Protein AF-X0WXD6-F1 (afdb_monomer)

Mean predicted aligned error: 5.63 Å

Secondary structure (DSSP, 8-state):
----HHHHHHHHHHHHHHHHHHHHHHHS----EEES-SSTTTTHHHHHHHHHTT--EEEEE-STT--EEEEE-SGGGGGS-TT---HHHHHHHHHHHHHHHHHHHHHHHHHHHHH--SSHHHHHHTT----S--HHHHHHHHT--SS-EEEEEPPPTTS-TTSS-S--SSSSHHHHHHHHHHHHHH-TTSEEEEE--GGGGGS--SS--HHHHTSS--TTEEEE-TTSS--HHHHHHH-SEEE-SS-THHHHHHHHH---

Solvent-accessible surface area (backbone atoms only — not comparable to full-atom values): 14963 Å² total; per-residue (Å²): 132,93,80,53,70,68,55,55,52,51,52,52,47,40,53,53,37,36,51,52,34,48,52,55,56,70,79,39,96,64,77,58,47,81,33,71,51,67,52,68,74,75,42,13,33,39,42,54,49,34,24,74,72,63,23,34,34,36,35,47,39,72,58,81,97,43,85,37,80,47,76,33,64,44,72,82,46,65,29,61,49,81,91,63,78,50,70,68,55,50,53,48,43,55,74,76,35,42,71,58,55,53,52,53,48,52,50,51,53,55,48,48,42,71,66,59,57,82,45,73,59,33,69,60,33,71,41,38,76,72,54,95,50,45,42,67,56,47,30,60,77,67,68,42,75,103,49,57,30,36,35,36,52,42,70,51,60,80,58,68,76,72,51,62,38,90,73,70,97,48,93,37,55,56,52,43,45,52,57,51,49,56,52,51,73,73,43,74,80,35,31,38,36,42,31,46,32,74,65,32,86,82,40,76,66,92,89,62,58,64,64,69,77,57,66,82,58,57,79,43,43,47,79,40,56,57,88,45,93,73,47,49,18,37,46,70,54,44,46,62,28,61,44,55,90,84,52,65,61,77,56,48,43,34,74,76,66,66,34,82

Radius of gyration: 21.52 Å; Cα contacts (8 Å, |Δi|>4): 331; chains: 1; bounding box: 50×40×58 Å

Structure (mmCIF, N/CA/C/O backbone):
data_AF-X0WXD6-F1
#
_entry.id   AF-X0WXD6-F1
#
loop_
_atom_site.group_PDB
_atom_site.id
_atom_site.type_symbol
_atom_site.label_atom_id
_atom_site.label_alt_id
_atom_site.label_comp_id
_atom_site.label_asym_id
_atom_site.label_entity_id
_atom_site.label_seq_id
_atom_site.pdbx_PDB_ins_code
_atom_site.Cartn_x
_atom_site.Cartn_y
_atom_site.Cartn_z
_atom_site.occupancy
_atom_site.B_iso_or_equiv
_atom_site.auth_seq_id
_atom_site.auth_comp_id
_atom_site.auth_asym_id
_atom_site.auth_atom_id
_atom_site.pdbx_PDB_model_num
ATOM 1 N N . HIS A 1 1 ? -18.284 7.836 -20.872 1.00 54.59 1 HIS A N 1
ATOM 2 C CA . HIS A 1 1 ? -16.820 7.884 -20.651 1.00 54.59 1 HIS A CA 1
ATOM 3 C C . HIS A 1 1 ? -15.981 7.344 -21.825 1.00 54.59 1 HIS A C 1
ATOM 5 O O . HIS A 1 1 ? -14.819 7.034 -21.616 1.00 54.59 1 HIS A O 1
ATOM 11 N N . TYR A 1 2 ? -16.493 7.250 -23.063 1.00 56.22 2 TYR A N 1
ATOM 12 C CA . TYR A 1 2 ? -15.764 6.545 -24.136 1.00 56.22 2 TYR A CA 1
ATOM 13 C C . TYR A 1 2 ? -14.679 7.364 -24.863 1.00 56.22 2 TYR A C 1
ATOM 15 O O . TYR A 1 2 ? -13.845 6.772 -25.536 1.00 56.22 2 TYR A O 1
ATOM 23 N N . PHE A 1 3 ? -14.621 8.688 -24.688 1.00 71.31 3 PHE A N 1
ATOM 24 C CA . PHE A 1 3 ? -13.569 9.536 -25.261 1.00 71.31 3 PHE A CA 1
ATOM 25 C C . PHE A 1 3 ? -13.106 10.575 -24.241 1.00 71.31 3 PHE A C 1
ATOM 27 O O . PHE A 1 3 ? -13.612 11.691 -24.185 1.00 71.31 3 PHE A O 1
ATOM 34 N N . ASP A 1 4 ? -12.151 10.190 -23.399 1.00 82.12 4 ASP A N 1
ATOM 35 C CA . ASP A 1 4 ? -11.403 11.144 -22.588 1.00 82.12 4 ASP A CA 1
ATOM 36 C C . ASP A 1 4 ? -10.083 11.469 -23.308 1.00 82.12 4 ASP A C 1
ATOM 38 O O . ASP A 1 4 ? -9.230 10.583 -23.432 1.00 82.12 4 ASP A O 1
ATOM 42 N N . PRO A 1 5 ? -9.866 12.708 -23.790 1.00 85.31 5 PRO A N 1
ATOM 43 C CA . PRO A 1 5 ? -8.640 13.069 -24.503 1.00 85.31 5 PRO A CA 1
ATOM 44 C C . PRO A 1 5 ? -7.376 12.886 -23.648 1.00 85.31 5 PRO A C 1
ATOM 46 O O . PRO A 1 5 ? -6.280 12.707 -24.184 1.00 85.31 5 PRO A O 1
ATOM 49 N N . ARG A 1 6 ? -7.503 12.850 -22.314 1.00 85.62 6 ARG A N 1
ATOM 50 C CA . ARG A 1 6 ? -6.390 12.534 -21.409 1.00 85.62 6 ARG A CA 1
ATOM 51 C C . ARG A 1 6 ? -5.884 11.107 -21.624 1.00 85.62 6 ARG A C 1
ATOM 53 O O . ARG A 1 6 ? -4.677 10.886 -21.547 1.00 85.62 6 ARG A O 1
ATOM 60 N N . LEU A 1 7 ? -6.765 10.158 -21.955 1.00 87.44 7 LEU A N 1
ATOM 61 C CA . LEU A 1 7 ? -6.370 8.784 -22.283 1.00 87.44 7 LEU A CA 1
ATOM 62 C C . LEU A 1 7 ? -5.558 8.737 -23.576 1.00 87.44 7 LEU A C 1
ATOM 64 O O . LEU A 1 7 ? -4.517 8.084 -23.607 1.00 87.44 7 LEU A O 1
ATOM 68 N N . LEU A 1 8 ? -5.966 9.484 -24.609 1.00 90.31 8 LEU A N 1
ATOM 69 C CA . LEU A 1 8 ? -5.205 9.588 -25.861 1.00 90.31 8 LEU A CA 1
ATOM 70 C C . LEU A 1 8 ? -3.784 10.098 -25.604 1.00 90.31 8 LEU A C 1
ATOM 72 O O . LEU A 1 8 ? -2.823 9.524 -26.111 1.00 90.31 8 LEU A O 1
ATOM 76 N N . MET A 1 9 ? -3.632 11.109 -24.744 1.00 90.38 9 MET A N 1
ATOM 77 C CA . MET A 1 9 ? -2.317 11.621 -24.348 1.00 90.38 9 MET A CA 1
ATOM 78 C C . MET A 1 9 ? -1.467 10.582 -23.609 1.00 90.38 9 MET A C 1
ATOM 80 O O . MET A 1 9 ? -0.254 10.525 -23.817 1.00 90.38 9 MET A O 1
ATOM 84 N N . VAL A 1 10 ? -2.075 9.758 -22.752 1.00 90.25 10 VAL A N 1
ATOM 85 C CA . VAL A 1 10 ? -1.373 8.659 -22.072 1.00 90.25 10 VAL A CA 1
ATOM 86 C C . VAL A 1 10 ? -0.904 7.616 -23.087 1.00 90.25 10 VAL A C 1
ATOM 88 O O . VAL A 1 10 ? 0.283 7.288 -23.095 1.00 90.25 10 VAL A O 1
ATOM 91 N N . PHE A 1 11 ? -1.782 7.147 -23.979 1.00 92.12 11 PHE A N 1
ATOM 92 C CA . PHE A 1 11 ? -1.422 6.178 -25.021 1.00 92.12 11 PHE A CA 1
ATOM 93 C C . PHE A 1 11 ? -0.337 6.714 -25.952 1.00 92.12 11 PHE A C 1
ATOM 95 O O . PHE A 1 11 ? 0.669 6.040 -26.166 1.00 92.12 11 PHE A O 1
ATOM 102 N N . TYR A 1 12 ? -0.490 7.946 -26.436 1.00 94.12 12 TYR A N 1
ATOM 103 C CA . TYR A 1 12 ? 0.496 8.598 -27.291 1.00 94.12 12 TYR A CA 1
ATOM 104 C C . TYR A 1 12 ? 1.877 8.658 -26.628 1.00 94.12 12 TYR A C 1
ATOM 106 O O . TYR A 1 12 ? 2.874 8.275 -27.237 1.00 94.12 12 TYR A O 1
ATOM 114 N N . ARG A 1 13 ? 1.953 9.054 -25.349 1.00 94.25 13 ARG A N 1
ATOM 115 C CA . ARG A 1 13 ? 3.220 9.077 -24.595 1.00 94.25 13 ARG A CA 1
ATOM 116 C C . ARG A 1 13 ? 3.851 7.692 -24.469 1.00 94.25 13 ARG A C 1
ATOM 118 O O . ARG A 1 13 ? 5.067 7.577 -24.596 1.00 94.25 13 ARG A O 1
ATOM 125 N N . VAL A 1 14 ? 3.049 6.655 -24.219 1.00 94.75 14 VAL A N 1
ATOM 126 C CA . VAL A 1 14 ? 3.547 5.272 -24.134 1.00 94.75 14 VAL A CA 1
ATOM 127 C C . VAL A 1 14 ? 4.112 4.817 -25.475 1.00 94.75 14 VAL A C 1
ATOM 129 O O . VAL A 1 14 ? 5.221 4.290 -25.497 1.00 94.75 14 VAL A O 1
ATOM 132 N N . LEU A 1 15 ? 3.387 5.044 -26.574 1.00 95.75 15 LEU A N 1
ATOM 133 C CA . LEU A 1 15 ? 3.822 4.666 -27.921 1.00 95.75 15 LEU A CA 1
ATOM 134 C C . LEU A 1 15 ? 5.108 5.394 -28.318 1.00 95.75 15 LEU A C 1
ATOM 136 O O . LEU A 1 15 ? 6.070 4.751 -28.729 1.00 95.75 15 LEU A O 1
ATOM 140 N N . LEU A 1 16 ? 5.167 6.707 -28.090 1.00 96.44 16 LEU A N 1
ATOM 141 C CA . LEU A 1 16 ? 6.358 7.510 -28.361 1.00 96.44 16 LEU A CA 1
ATOM 142 C C . LEU A 1 16 ? 7.573 7.024 -27.554 1.00 96.44 16 LEU A C 1
ATOM 144 O O . LEU A 1 16 ? 8.683 6.952 -28.077 1.00 96.44 16 LEU A O 1
ATOM 148 N N . ASN A 1 17 ? 7.388 6.684 -26.275 1.00 96.94 17 ASN A N 1
ATOM 149 C CA . ASN A 1 17 ? 8.476 6.182 -25.432 1.00 96.94 17 ASN A CA 1
ATOM 150 C C . ASN A 1 17 ? 8.895 4.747 -25.799 1.00 96.94 17 ASN A C 1
ATOM 152 O O . ASN A 1 17 ? 10.079 4.428 -25.698 1.00 96.94 17 ASN A O 1
ATOM 156 N N . ASP A 1 18 ? 7.967 3.891 -26.238 1.00 97.38 18 ASP A N 1
ATOM 157 C CA . ASP A 1 18 ? 8.277 2.560 -26.785 1.00 97.38 18 ASP A CA 1
ATOM 158 C C . ASP A 1 18 ? 9.118 2.685 -28.063 1.00 97.38 18 ASP A C 1
ATOM 160 O O . ASP A 1 18 ? 10.163 2.044 -28.179 1.00 97.38 18 ASP A O 1
ATOM 164 N N . GLU A 1 19 ? 8.728 3.572 -28.979 1.00 97.38 19 GLU A N 1
ATOM 165 C CA . GLU A 1 19 ? 9.441 3.812 -30.235 1.00 97.38 19 GLU A CA 1
ATOM 166 C C . GLU A 1 19 ? 10.851 4.368 -29.995 1.00 97.38 19 GLU A C 1
ATOM 168 O O . GLU A 1 19 ? 11.835 3.816 -30.496 1.00 97.38 19 GLU A O 1
ATOM 173 N N . LYS A 1 20 ? 10.982 5.381 -29.127 1.00 97.00 20 LYS A N 1
ATOM 174 C CA . LYS A 1 20 ? 12.287 5.907 -28.690 1.00 97.00 20 LYS A CA 1
ATOM 175 C C . LYS A 1 20 ? 13.164 4.821 -28.072 1.00 97.00 20 LYS A C 1
ATOM 177 O O . LYS A 1 20 ? 14.344 4.726 -28.407 1.00 97.00 20 LYS A O 1
ATOM 182 N N . ALA A 1 21 ? 12.603 3.981 -27.201 1.00 97.38 21 ALA A N 1
ATOM 183 C CA . ALA A 1 21 ? 13.342 2.876 -26.600 1.00 97.38 21 ALA A CA 1
ATOM 184 C C . ALA A 1 21 ? 13.838 1.881 -27.659 1.00 97.38 21 ALA A C 1
ATOM 186 O O . ALA A 1 21 ? 14.988 1.450 -27.594 1.00 97.38 21 ALA A O 1
ATOM 187 N N . ARG A 1 22 ? 13.019 1.547 -28.666 1.00 97.69 22 ARG A N 1
ATOM 188 C CA . ARG A 1 22 ? 13.436 0.675 -29.777 1.00 97.69 22 ARG A CA 1
ATOM 189 C C . ARG A 1 22 ? 14.569 1.282 -30.587 1.00 97.69 22 ARG A C 1
ATOM 191 O O . ARG A 1 22 ? 15.513 0.563 -30.892 1.00 97.69 22 ARG A O 1
ATOM 198 N N . LEU A 1 23 ? 14.483 2.566 -30.932 1.00 97.50 23 LEU A N 1
ATOM 199 C CA . LEU A 1 23 ? 15.522 3.259 -31.698 1.00 97.50 23 LEU A CA 1
ATOM 200 C C . LEU A 1 23 ? 16.860 3.233 -30.953 1.00 97.50 23 LEU A C 1
ATOM 202 O O . LEU A 1 23 ? 17.865 2.794 -31.506 1.00 97.50 23 LEU A O 1
ATOM 206 N N . VAL A 1 24 ? 16.860 3.614 -29.672 1.00 96.88 24 VAL A N 1
ATOM 207 C CA . VAL A 1 24 ? 18.073 3.611 -28.842 1.00 96.88 24 VAL A CA 1
ATOM 208 C C . VAL A 1 24 ? 18.654 2.202 -28.716 1.00 96.88 24 VAL A C 1
ATOM 210 O O . VAL A 1 24 ? 19.849 2.020 -28.930 1.00 96.88 24 VAL A O 1
ATOM 213 N N . LEU A 1 25 ? 17.832 1.195 -28.407 1.00 96.88 25 LEU A N 1
ATOM 214 C CA . LEU A 1 25 ? 18.312 -0.172 -28.178 1.00 96.88 25 LEU A CA 1
ATOM 215 C C . LEU A 1 25 ? 18.741 -0.899 -29.463 1.00 96.88 25 LEU A C 1
ATOM 217 O O . LEU A 1 25 ? 19.555 -1.811 -29.379 1.00 96.88 25 LEU A O 1
ATOM 221 N N . LYS A 1 26 ? 18.208 -0.534 -30.638 1.00 96.00 26 LYS A N 1
ATOM 222 C CA . LYS A 1 26 ? 18.626 -1.102 -31.935 1.00 96.00 26 LYS A CA 1
ATOM 223 C C . LYS A 1 26 ? 19.906 -0.470 -32.471 1.00 96.00 26 LYS A C 1
ATOM 225 O O . LYS A 1 26 ? 20.733 -1.177 -33.033 1.00 96.00 26 LYS A O 1
ATOM 230 N N . ASN A 1 27 ? 20.062 0.842 -32.299 1.00 97.00 27 ASN A N 1
ATOM 231 C CA . ASN A 1 27 ? 21.184 1.588 -32.872 1.00 97.00 27 ASN A CA 1
ATOM 232 C C . ASN A 1 27 ? 22.453 1.524 -32.011 1.00 97.00 27 ASN A C 1
ATOM 234 O O . ASN A 1 27 ? 23.497 2.016 -32.422 1.00 97.00 27 ASN A O 1
ATOM 238 N N . ASN A 1 28 ? 22.373 0.937 -30.815 1.00 95.75 28 ASN A N 1
ATOM 239 C CA . ASN A 1 28 ? 23.489 0.836 -29.884 1.00 95.75 28 ASN A CA 1
ATOM 240 C C . ASN A 1 28 ? 23.661 -0.615 -29.425 1.00 95.75 28 ASN A C 1
ATOM 242 O O . ASN A 1 28 ? 22.682 -1.327 -29.206 1.00 95.75 28 ASN A O 1
ATOM 246 N N . HIS A 1 29 ? 24.903 -1.048 -29.202 1.00 94.88 29 HIS A N 1
ATOM 247 C CA . HIS A 1 29 ? 25.196 -2.375 -28.653 1.00 94.88 29 HIS A CA 1
ATOM 248 C C . HIS A 1 29 ? 24.982 -2.408 -27.127 1.00 94.88 29 HIS A C 1
ATOM 250 O O . HIS A 1 29 ? 25.926 -2.460 -26.336 1.00 94.88 29 HIS A O 1
ATOM 256 N N . ILE A 1 30 ? 23.719 -2.335 -26.700 1.00 97.19 30 ILE A N 1
ATOM 257 C CA . ILE A 1 30 ? 23.335 -2.315 -25.283 1.00 97.19 30 ILE A CA 1
ATOM 258 C C . ILE A 1 30 ? 23.237 -3.742 -24.735 1.00 97.19 30 ILE A C 1
ATOM 260 O O . ILE A 1 30 ? 22.385 -4.522 -25.151 1.00 97.19 30 ILE A O 1
ATOM 264 N N . LYS A 1 31 ? 24.084 -4.071 -23.751 1.00 97.25 31 LYS A N 1
ATOM 265 C CA . LYS A 1 31 ? 24.100 -5.392 -23.091 1.00 97.25 31 LYS A CA 1
ATOM 266 C C . LYS A 1 31 ? 23.168 -5.497 -21.886 1.00 97.25 31 LYS A C 1
ATOM 268 O O . LYS A 1 31 ? 22.811 -6.602 -21.503 1.00 97.25 31 LYS A O 1
ATOM 273 N N . ALA A 1 32 ? 22.806 -4.370 -21.278 1.00 97.75 32 ALA A N 1
ATOM 274 C CA . ALA A 1 32 ? 21.895 -4.281 -20.142 1.00 97.75 32 ALA A CA 1
ATOM 275 C C . ALA A 1 32 ? 21.441 -2.830 -19.943 1.00 97.75 32 ALA A C 1
ATOM 277 O O . ALA A 1 32 ? 22.124 -1.903 -20.379 1.00 97.75 32 ALA A O 1
ATOM 278 N N . ILE A 1 33 ? 20.329 -2.628 -19.235 1.00 97.00 33 ILE A N 1
ATOM 279 C CA . ILE A 1 33 ? 19.911 -1.300 -18.762 1.00 97.00 33 ILE A CA 1
ATOM 280 C C . ILE A 1 33 ? 19.777 -1.278 -17.240 1.00 97.00 33 ILE A C 1
ATOM 282 O O . ILE A 1 33 ? 19.415 -2.286 -16.638 1.00 97.00 33 ILE A O 1
ATOM 286 N N . LEU A 1 34 ? 20.019 -0.119 -16.629 1.00 95.56 34 LEU A N 1
ATOM 287 C CA . LEU A 1 34 ? 19.804 0.133 -15.205 1.00 95.56 34 LEU A CA 1
ATOM 288 C C . LEU A 1 34 ? 18.690 1.167 -15.036 1.00 95.56 34 LEU A C 1
ATOM 290 O O . LEU A 1 34 ? 18.759 2.251 -15.609 1.00 95.56 34 LEU A O 1
ATOM 294 N N . VAL A 1 35 ? 17.676 0.845 -14.236 1.00 93.19 35 VAL A N 1
ATOM 295 C CA . VAL A 1 35 ? 16.540 1.733 -13.967 1.00 93.19 35 VAL A CA 1
ATOM 296 C C . VAL A 1 35 ? 16.240 1.810 -12.473 1.00 93.19 35 VAL A C 1
ATOM 298 O O . VAL A 1 35 ? 16.318 0.812 -11.755 1.00 93.19 35 VAL A O 1
ATOM 301 N N . SER A 1 36 ? 15.853 2.993 -11.995 1.00 88.94 36 SER A N 1
ATOM 302 C CA . SER A 1 36 ? 15.329 3.170 -10.633 1.00 88.94 36 SER A CA 1
ATOM 303 C C . SER A 1 36 ? 13.889 2.668 -10.512 1.00 88.94 36 SER A C 1
ATOM 305 O O . SER A 1 36 ? 13.501 2.105 -9.490 1.00 88.94 36 SER A O 1
ATOM 307 N N . HIS A 1 37 ? 13.088 2.822 -11.568 1.00 88.38 37 HIS A N 1
ATOM 308 C CA . HIS A 1 37 ? 11.731 2.287 -11.697 1.00 88.38 37 HIS A CA 1
ATOM 309 C C . HIS A 1 37 ? 11.623 1.562 -13.040 1.00 88.38 37 HIS A C 1
ATOM 311 O O . HIS A 1 37 ? 12.040 2.100 -14.058 1.00 88.38 37 HIS A O 1
ATOM 317 N N . TYR A 1 38 ? 11.074 0.350 -13.072 1.00 91.31 38 TYR A N 1
ATOM 318 C CA . TYR A 1 38 ? 10.871 -0.424 -14.313 1.00 91.31 38 TYR A CA 1
ATOM 319 C C . TYR A 1 38 ? 9.416 -0.361 -14.820 1.00 91.31 38 TYR A C 1
ATOM 321 O O . TYR A 1 38 ? 9.010 -1.121 -15.700 1.00 91.31 38 TYR A O 1
ATOM 329 N N . ILE A 1 39 ? 8.617 0.527 -14.226 1.00 90.25 39 ILE A N 1
ATOM 330 C CA . ILE A 1 39 ? 7.171 0.686 -14.409 1.00 90.25 39 ILE A CA 1
ATOM 331 C C . ILE A 1 39 ? 6.829 2.148 -14.720 1.00 90.25 39 ILE A C 1
ATOM 333 O O . ILE A 1 39 ? 7.704 3.013 -14.750 1.00 90.25 39 ILE A O 1
ATOM 337 N N . GLY A 1 40 ? 5.542 2.418 -14.943 1.00 89.44 40 GLY A N 1
ATOM 338 C CA . GLY A 1 40 ? 5.040 3.761 -15.213 1.00 89.44 40 GLY A CA 1
ATOM 339 C C . GLY A 1 40 ? 5.338 4.249 -16.630 1.00 89.44 40 GLY A C 1
ATOM 340 O O . GLY A 1 40 ? 5.862 3.519 -17.470 1.00 89.44 40 GLY A O 1
ATOM 341 N N . LEU A 1 41 ? 4.967 5.499 -16.907 1.00 88.81 41 LEU A N 1
ATOM 342 C CA . LEU A 1 41 ? 5.023 6.072 -18.258 1.00 88.81 41 LEU A CA 1
ATOM 343 C C . LEU A 1 41 ? 6.434 6.504 -18.685 1.00 88.81 41 LEU A C 1
ATOM 345 O O . LEU A 1 41 ? 6.688 6.626 -19.880 1.00 88.81 41 LEU A O 1
ATOM 349 N N . GLY A 1 42 ? 7.331 6.751 -17.725 1.00 87.19 42 GLY A N 1
ATOM 350 C CA . GLY A 1 42 ? 8.698 7.207 -17.983 1.00 87.19 42 GLY A CA 1
ATOM 351 C C . GLY A 1 42 ? 9.602 6.076 -18.471 1.00 87.19 42 GLY A C 1
ATOM 352 O O . GLY A 1 42 ? 9.853 5.935 -19.663 1.00 87.19 42 GLY A O 1
ATOM 353 N N . SER A 1 43 ? 10.086 5.254 -17.543 1.00 91.75 43 SER A N 1
ATOM 354 C CA . SER A 1 43 ? 11.038 4.167 -17.811 1.00 91.75 43 SER A CA 1
ATOM 355 C C . SER A 1 43 ? 10.384 2.811 -18.088 1.00 91.75 43 SER A C 1
ATOM 357 O O . SER A 1 43 ? 11.056 1.908 -18.589 1.00 91.75 43 SER A O 1
ATOM 359 N N . GLY A 1 44 ? 9.082 2.657 -17.822 1.00 94.19 44 GLY A N 1
ATOM 360 C CA . GLY A 1 44 ? 8.341 1.427 -18.108 1.00 94.19 44 GLY A CA 1
ATOM 361 C C . GLY A 1 44 ? 8.476 0.959 -19.562 1.00 94.19 44 GLY A C 1
ATOM 362 O O . GLY A 1 44 ? 8.890 -0.183 -19.767 1.00 94.19 44 GLY A O 1
ATOM 363 N N . PRO A 1 45 ? 8.212 1.803 -20.582 1.00 96.06 45 PRO A N 1
ATOM 364 C CA . PRO A 1 45 ? 8.390 1.423 -21.985 1.00 96.06 45 PRO A CA 1
ATOM 365 C C . PRO A 1 45 ? 9.807 0.924 -22.296 1.00 96.06 45 PRO A C 1
ATOM 367 O O . PRO A 1 45 ? 9.957 -0.149 -22.877 1.00 96.06 45 PRO A O 1
ATOM 370 N N . LEU A 1 46 ? 10.846 1.615 -21.809 1.00 96.88 46 LEU A N 1
ATOM 371 C CA . LEU A 1 46 ? 12.242 1.196 -21.981 1.00 96.88 46 LEU A CA 1
ATOM 372 C C . LEU A 1 46 ? 12.500 -0.200 -21.396 1.00 96.88 46 LEU A C 1
ATOM 374 O O . LEU A 1 46 ? 13.046 -1.063 -22.083 1.00 96.88 46 LEU A O 1
ATOM 378 N N . SER A 1 47 ? 12.060 -0.456 -20.161 1.00 96.25 47 SER A N 1
ATOM 379 C CA . SER A 1 47 ? 12.193 -1.777 -19.531 1.00 96.25 47 SER A CA 1
ATOM 380 C C . SER A 1 47 ? 11.426 -2.865 -20.285 1.00 96.25 47 SER A C 1
ATOM 382 O O . SER A 1 47 ? 11.929 -3.976 -20.451 1.00 96.25 47 SER A O 1
ATOM 384 N N . ARG A 1 48 ? 10.221 -2.566 -20.783 1.00 95.94 48 ARG A N 1
ATOM 385 C CA . ARG A 1 48 ? 9.407 -3.516 -21.559 1.00 95.94 48 ARG A CA 1
ATOM 386 C C . ARG A 1 48 ? 10.060 -3.859 -22.898 1.00 95.94 48 ARG A C 1
ATOM 388 O O . ARG A 1 48 ? 10.091 -5.036 -23.259 1.00 95.94 48 ARG A O 1
ATOM 395 N N . VAL A 1 49 ? 10.582 -2.868 -23.620 1.00 97.31 49 VAL A N 1
ATOM 396 C CA . VAL A 1 49 ? 11.271 -3.076 -24.904 1.00 97.31 49 VAL A CA 1
ATOM 397 C C . VAL A 1 49 ? 12.567 -3.855 -24.702 1.00 97.31 49 VAL A C 1
ATOM 399 O O . VAL A 1 49 ? 12.766 -4.850 -25.398 1.00 97.31 49 VAL A O 1
ATOM 402 N N . ALA A 1 50 ? 13.394 -3.478 -23.722 1.00 97.81 50 ALA A N 1
ATOM 403 C CA . ALA A 1 50 ? 14.636 -4.183 -23.406 1.00 97.81 50 ALA A CA 1
ATOM 404 C C . ALA A 1 50 ? 14.388 -5.678 -23.156 1.00 97.81 50 ALA A C 1
ATOM 406 O O . ALA A 1 50 ? 14.971 -6.524 -23.833 1.00 97.81 50 ALA A O 1
ATOM 407 N N . LEU A 1 51 ? 13.425 -6.016 -22.292 1.00 97.25 51 LEU A N 1
ATOM 408 C CA . LEU A 1 51 ? 13.082 -7.413 -21.999 1.00 97.25 51 LEU A CA 1
ATOM 409 C C . LEU A 1 51 ? 12.541 -8.168 -23.221 1.00 97.25 51 LEU A C 1
ATOM 411 O O . LEU A 1 51 ? 12.843 -9.349 -23.385 1.00 97.25 51 LEU A O 1
ATOM 415 N N . LYS A 1 52 ? 11.768 -7.512 -24.100 1.00 96.31 52 LYS A N 1
ATOM 416 C CA . LYS A 1 52 ? 11.319 -8.113 -25.373 1.00 96.31 52 LYS A CA 1
ATOM 417 C C . LYS A 1 52 ? 12.493 -8.408 -26.311 1.00 96.31 52 LYS A C 1
ATOM 419 O O . LYS A 1 52 ? 12.465 -9.414 -27.012 1.00 96.31 52 LYS A O 1
ATOM 424 N N . MET A 1 53 ? 13.524 -7.566 -26.297 1.00 96.31 53 MET A N 1
ATOM 425 C CA . MET A 1 53 ? 14.765 -7.743 -27.060 1.00 96.31 53 MET A CA 1
ATOM 426 C C . MET A 1 53 ? 15.781 -8.663 -26.362 1.00 96.31 53 MET A C 1
ATOM 428 O O . MET A 1 53 ? 16.901 -8.793 -26.841 1.00 96.31 53 MET A O 1
ATOM 432 N N . LYS A 1 54 ? 15.400 -9.318 -25.252 1.00 96.81 54 LYS A N 1
ATOM 433 C CA . LYS A 1 54 ? 16.281 -10.160 -24.421 1.00 96.81 54 LYS A CA 1
ATOM 434 C C . LYS A 1 54 ? 17.484 -9.399 -23.836 1.00 96.81 54 LYS A C 1
ATOM 436 O O . LYS A 1 54 ? 18.508 -10.006 -23.541 1.00 96.81 54 LYS A O 1
ATOM 441 N N . ILE A 1 55 ? 17.343 -8.089 -23.638 1.00 98.00 55 ILE A N 1
ATOM 442 C CA . ILE A 1 55 ? 18.310 -7.239 -22.937 1.00 98.00 55 ILE A CA 1
ATOM 443 C C . ILE A 1 55 ? 17.926 -7.216 -21.445 1.00 98.00 55 ILE A C 1
ATOM 445 O O . ILE A 1 55 ? 16.810 -6.794 -21.117 1.00 98.00 55 ILE A O 1
ATOM 449 N N . PRO A 1 56 ? 18.810 -7.660 -20.533 1.00 97.88 56 PRO A N 1
ATOM 450 C CA . PRO A 1 56 ? 18.567 -7.633 -19.095 1.00 97.88 56 PRO A CA 1
ATOM 451 C C . PRO A 1 56 ? 18.264 -6.232 -18.553 1.00 97.88 56 PRO A C 1
ATOM 453 O O . PRO A 1 56 ? 18.910 -5.243 -18.913 1.00 97.88 56 PRO A O 1
ATOM 456 N N . VAL A 1 57 ? 17.308 -6.164 -17.628 1.00 96.94 57 VAL A N 1
ATOM 457 C CA . VAL A 1 57 ? 16.939 -4.941 -16.907 1.00 96.94 57 VAL A CA 1
ATOM 458 C C . VAL A 1 57 ? 17.354 -5.079 -15.453 1.00 96.94 57 VAL A C 1
ATOM 460 O O . VAL A 1 57 ? 16.788 -5.875 -14.706 1.00 96.94 57 VAL A O 1
ATOM 463 N N . TYR A 1 58 ? 18.322 -4.270 -15.047 1.00 95.12 58 TYR A N 1
ATOM 464 C CA . TYR A 1 58 ? 18.719 -4.096 -13.663 1.00 95.12 58 TYR A CA 1
ATOM 465 C C . TYR A 1 58 ? 17.803 -3.055 -13.038 1.00 95.12 58 TYR A C 1
ATOM 467 O O . TYR A 1 58 ? 17.769 -1.895 -13.448 1.00 95.12 58 TYR A O 1
ATOM 475 N N . TRP A 1 59 ? 17.055 -3.470 -12.030 1.00 92.19 59 TRP A N 1
ATOM 476 C CA . TRP A 1 59 ? 16.302 -2.563 -11.191 1.00 92.19 59 TRP A CA 1
ATOM 477 C C . TRP A 1 59 ? 17.089 -2.261 -9.926 1.00 92.19 59 TRP A C 1
ATOM 479 O O . TRP A 1 59 ? 17.405 -3.166 -9.150 1.00 92.19 59 TRP A O 1
ATOM 489 N N . LYS A 1 60 ? 17.374 -0.975 -9.721 1.00 89.19 60 LYS A N 1
ATOM 490 C CA . LYS A 1 60 ? 17.866 -0.441 -8.454 1.00 89.19 60 LYS A CA 1
ATOM 491 C C . LYS A 1 60 ? 16.683 0.105 -7.665 1.00 89.19 60 LYS A C 1
ATOM 493 O O . LYS A 1 60 ? 16.246 1.231 -7.894 1.00 89.19 60 LYS A O 1
ATOM 498 N N . GLY A 1 61 ? 16.193 -0.700 -6.735 1.00 80.94 61 GLY A N 1
ATOM 499 C CA . GLY A 1 61 ? 15.156 -0.323 -5.785 1.00 80.94 61 GLY A CA 1
ATOM 500 C C . GLY A 1 61 ? 15.693 -0.011 -4.393 1.00 80.94 61 GLY A C 1
ATOM 501 O O . GLY A 1 61 ? 16.899 -0.011 -4.145 1.00 80.94 61 GLY A O 1
ATOM 502 N N . GLY A 1 62 ? 14.757 0.185 -3.468 1.00 71.31 62 GLY A N 1
ATOM 503 C CA . GLY A 1 62 ? 15.035 0.534 -2.077 1.00 71.31 62 GLY A CA 1
ATOM 504 C C . GLY A 1 62 ? 14.891 2.031 -1.793 1.00 71.31 62 GLY A C 1
ATOM 505 O O . GLY A 1 62 ? 14.845 2.854 -2.704 1.00 71.31 62 GLY A O 1
ATOM 506 N N . GLY A 1 63 ? 14.756 2.356 -0.509 1.00 64.38 63 GLY A N 1
ATOM 507 C CA . GLY A 1 63 ? 14.781 3.721 0.018 1.00 64.38 63 GLY A CA 1
ATOM 508 C C . GLY A 1 63 ? 16.008 3.922 0.908 1.00 64.38 63 GLY A C 1
ATOM 509 O O . GLY A 1 63 ? 16.769 2.977 1.092 1.00 64.38 63 GLY A O 1
ATOM 510 N N . HIS A 1 64 ? 16.175 5.142 1.427 1.00 59.53 64 HIS A N 1
ATOM 511 C CA . HIS A 1 64 ? 17.178 5.595 2.409 1.00 59.53 64 HIS A CA 1
ATOM 512 C C . HIS A 1 64 ? 18.120 4.503 2.942 1.00 59.53 64 HIS A C 1
ATOM 514 O O . HIS A 1 64 ? 17.693 3.622 3.681 1.00 59.53 64 HIS A O 1
ATOM 520 N N . GLU A 1 65 ? 19.395 4.578 2.545 1.00 64.19 65 GLU A N 1
ATOM 521 C CA . GLU A 1 65 ? 20.500 3.695 2.973 1.00 64.19 65 GLU A CA 1
ATOM 522 C C . GLU A 1 65 ? 20.426 2.231 2.510 1.00 64.19 65 GLU A C 1
ATOM 524 O O . GLU A 1 65 ? 21.412 1.506 2.631 1.00 64.19 65 GLU A O 1
ATOM 529 N N . ILE A 1 66 ? 19.320 1.785 1.904 1.00 69.50 66 ILE A N 1
ATOM 530 C CA . ILE A 1 66 ? 19.177 0.405 1.440 1.00 69.50 66 ILE A CA 1
ATOM 531 C C . ILE A 1 66 ? 19.134 0.341 -0.086 1.00 69.50 66 ILE A C 1
ATOM 533 O O . ILE A 1 66 ? 18.140 0.691 -0.718 1.00 69.50 66 ILE A O 1
ATOM 537 N N . ILE A 1 67 ? 20.179 -0.225 -0.687 1.00 79.00 67 ILE A N 1
ATOM 538 C CA . ILE A 1 67 ? 20.202 -0.544 -2.118 1.00 79.00 67 ILE A CA 1
ATOM 539 C C . ILE A 1 67 ? 19.639 -1.955 -2.320 1.00 79.00 67 ILE A C 1
ATOM 541 O O . ILE A 1 67 ? 20.143 -2.935 -1.772 1.00 79.00 67 ILE A O 1
ATOM 545 N N . ALA A 1 68 ? 18.556 -2.070 -3.086 1.00 82.12 68 ALA A N 1
ATOM 546 C CA . ALA A 1 68 ? 18.065 -3.338 -3.615 1.00 82.12 68 ALA A CA 1
ATOM 547 C C . ALA A 1 68 ? 18.457 -3.432 -5.087 1.00 82.12 68 ALA A C 1
ATOM 549 O O . ALA A 1 68 ? 18.163 -2.518 -5.852 1.00 82.12 68 ALA A O 1
ATOM 550 N N . LEU A 1 69 ? 19.077 -4.537 -5.493 1.00 88.00 69 LEU A N 1
ATOM 551 C CA . LEU A 1 69 ? 19.337 -4.821 -6.901 1.00 88.00 69 LEU A CA 1
ATOM 552 C C . LEU A 1 69 ? 18.600 -6.088 -7.306 1.00 88.00 69 LEU A C 1
ATOM 554 O O . LEU A 1 69 ? 18.575 -7.081 -6.579 1.00 88.00 69 LEU A O 1
ATOM 558 N N . THR A 1 70 ? 17.951 -6.046 -8.459 1.00 90.31 70 THR A N 1
ATOM 559 C CA . THR A 1 70 ? 17.254 -7.195 -9.043 1.00 90.31 70 THR A CA 1
ATOM 560 C C . THR A 1 70 ? 17.436 -7.168 -10.542 1.00 90.31 70 THR A C 1
ATOM 562 O O . THR A 1 70 ? 17.452 -6.099 -11.144 1.00 90.31 70 THR A O 1
ATOM 565 N N . VAL A 1 71 ? 17.589 -8.346 -11.138 1.00 93.88 71 VAL A N 1
ATOM 566 C CA . VAL A 1 71 ? 17.753 -8.488 -12.582 1.00 93.88 71 VAL A CA 1
ATOM 567 C C . VAL A 1 71 ? 16.526 -9.175 -13.146 1.00 93.88 71 VAL A C 1
ATOM 569 O O . VAL A 1 71 ? 16.184 -10.290 -12.749 1.00 93.88 71 VAL A O 1
ATOM 572 N N . PHE A 1 72 ? 15.883 -8.514 -14.099 1.00 94.69 72 PHE A N 1
ATOM 573 C CA . PHE A 1 72 ? 14.846 -9.108 -14.923 1.00 94.69 72 PHE A CA 1
ATOM 574 C C . PHE A 1 72 ? 15.464 -9.510 -16.260 1.00 94.69 72 PHE A C 1
ATOM 576 O O . PHE A 1 72 ? 16.023 -8.681 -16.974 1.00 94.69 72 PHE A O 1
ATOM 583 N N . ASN A 1 73 ? 15.342 -10.787 -16.602 1.00 96.06 73 ASN A N 1
ATOM 584 C CA . ASN A 1 73 ? 15.750 -11.351 -17.890 1.00 96.06 73 ASN A CA 1
ATOM 585 C C . ASN A 1 73 ? 14.545 -11.630 -18.798 1.00 96.06 73 ASN A C 1
ATOM 587 O O . ASN A 1 73 ? 14.692 -11.796 -20.006 1.00 96.06 73 ASN A O 1
ATOM 591 N N . LYS A 1 74 ? 13.341 -11.719 -18.220 1.00 94.88 74 LYS A N 1
ATOM 592 C CA . LYS A 1 74 ? 12.088 -11.991 -18.932 1.00 94.88 74 LYS A CA 1
ATOM 593 C C . LYS A 1 74 ? 10.978 -11.079 -18.436 1.00 94.88 74 LYS A C 1
ATOM 595 O O .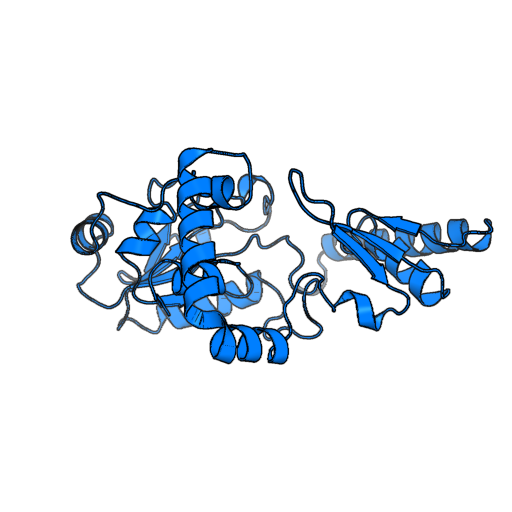 LYS A 1 74 ? 10.911 -10.745 -17.255 1.00 94.88 74 LYS A O 1
ATOM 600 N N . LEU A 1 75 ? 10.040 -10.760 -19.326 1.00 91.00 75 LEU A N 1
ATOM 601 C CA . LEU A 1 75 ? 8.901 -9.901 -19.006 1.00 91.00 75 LEU A CA 1
ATOM 602 C C . LEU A 1 75 ? 8.049 -10.438 -17.846 1.00 91.00 75 LEU A C 1
ATOM 604 O O . LEU A 1 75 ? 7.555 -9.659 -17.047 1.00 91.00 75 LEU A O 1
ATOM 608 N N . SER A 1 76 ? 7.913 -11.755 -17.700 1.00 89.81 76 SER A N 1
ATOM 609 C CA . SER A 1 76 ? 7.136 -12.361 -16.612 1.00 89.81 76 SER A CA 1
ATOM 610 C C . SER A 1 76 ? 7.714 -12.118 -15.212 1.00 89.81 76 SER A C 1
ATOM 612 O O . SER A 1 76 ? 6.976 -12.259 -14.238 1.00 89.81 76 SER A O 1
ATOM 614 N N . GLN A 1 77 ? 9.008 -11.787 -15.109 1.00 90.62 77 GLN A N 1
ATOM 615 C CA . GLN A 1 77 ? 9.720 -11.612 -13.836 1.00 90.62 77 GLN A CA 1
ATOM 616 C C . GLN A 1 77 ? 9.508 -10.234 -13.213 1.00 90.62 77 GLN A C 1
ATOM 618 O O . GLN A 1 77 ? 9.767 -10.044 -12.034 1.00 90.62 77 GLN A O 1
ATOM 623 N N . VAL A 1 78 ? 9.003 -9.267 -13.977 1.00 88.44 78 VAL A N 1
ATOM 624 C CA . VAL A 1 78 ? 8.753 -7.898 -13.492 1.00 88.44 78 VAL A CA 1
ATOM 625 C C . VAL A 1 78 ? 7.712 -7.825 -12.373 1.00 88.44 78 VAL A C 1
ATOM 627 O O . VAL A 1 78 ? 7.582 -6.795 -11.736 1.00 88.44 78 VAL A O 1
ATOM 630 N N . TYR A 1 79 ? 6.954 -8.897 -12.154 1.00 86.06 79 TYR A N 1
ATOM 631 C CA . TYR A 1 79 ? 5.974 -9.009 -11.075 1.00 86.06 79 TYR A CA 1
ATOM 632 C C . TYR A 1 79 ? 6.521 -9.772 -9.865 1.00 86.06 79 TYR A C 1
ATOM 634 O O . TYR A 1 79 ? 5.830 -9.910 -8.857 1.00 86.06 79 TYR A O 1
ATOM 642 N N . ASP A 1 80 ? 7.739 -10.302 -9.964 1.00 83.00 80 ASP A N 1
ATOM 643 C CA . ASP A 1 80 ? 8.405 -11.000 -8.875 1.00 83.00 80 ASP A CA 1
ATOM 644 C C . ASP A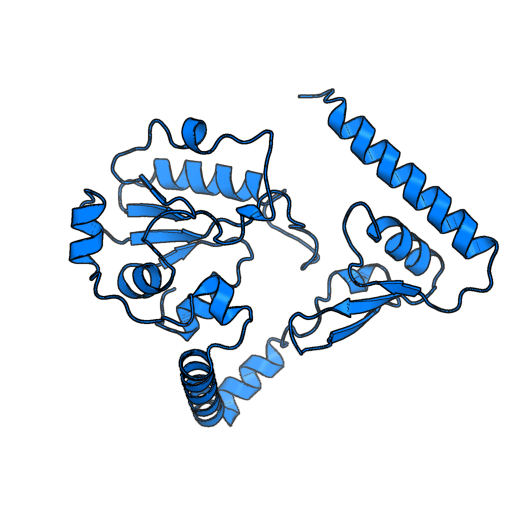 1 80 ? 9.098 -9.938 -8.010 1.00 83.00 80 ASP A C 1
ATOM 646 O O . ASP A 1 80 ? 10.313 -9.742 -8.077 1.00 83.00 80 ASP A O 1
ATOM 650 N N . TYR A 1 81 ? 8.288 -9.188 -7.248 1.00 77.88 81 TYR A N 1
ATOM 651 C CA . TYR A 1 81 ? 8.786 -8.071 -6.452 1.00 77.88 81 TYR A CA 1
ATOM 652 C C . TYR A 1 81 ? 9.878 -8.559 -5.486 1.00 77.88 81 TYR A C 1
ATOM 654 O O . TYR A 1 81 ? 9.657 -9.494 -4.703 1.00 77.88 81 TYR A O 1
ATOM 662 N N . PRO A 1 82 ? 11.069 -7.956 -5.529 1.00 69.25 82 PRO A N 1
ATOM 663 C CA . PRO A 1 82 ? 12.196 -8.439 -4.752 1.00 69.25 82 PRO A CA 1
ATOM 664 C C . PRO A 1 82 ? 11.997 -8.176 -3.265 1.00 69.25 82 PRO A C 1
ATOM 666 O O . PRO A 1 82 ? 11.272 -7.272 -2.858 1.00 69.25 82 PRO A O 1
ATOM 669 N N . ARG A 1 83 ? 12.670 -8.984 -2.440 1.00 72.81 83 ARG A N 1
ATOM 670 C CA . ARG A 1 83 ? 12.533 -9.007 -0.970 1.00 72.81 83 ARG A CA 1
ATOM 671 C C . ARG A 1 83 ? 11.193 -9.519 -0.445 1.00 72.81 83 ARG A C 1
ATOM 673 O O . ARG A 1 83 ? 10.962 -9.448 0.757 1.00 72.81 83 ARG A O 1
ATOM 680 N N . LYS A 1 84 ? 10.339 -10.099 -1.291 1.00 78.19 84 LYS A N 1
ATOM 681 C CA . LYS A 1 84 ? 9.190 -10.872 -0.817 1.00 78.19 84 LYS A CA 1
ATOM 682 C C . LYS A 1 84 ? 9.671 -12.231 -0.281 1.00 78.19 84 LYS A C 1
ATOM 684 O O . LYS A 1 84 ? 10.140 -13.047 -1.079 1.00 78.19 84 LYS A O 1
ATOM 689 N N . PRO A 1 85 ? 9.575 -12.515 1.033 1.00 82.69 85 PRO A N 1
ATOM 690 C CA . PRO A 1 85 ? 9.900 -13.840 1.541 1.00 82.69 85 PRO A CA 1
ATOM 691 C C . PRO A 1 85 ? 8.928 -14.872 0.957 1.00 82.69 85 PRO A C 1
ATOM 693 O O . PRO A 1 85 ? 7.732 -14.615 0.801 1.00 82.69 85 PRO A O 1
ATOM 696 N N . SER A 1 86 ? 9.438 -16.055 0.613 1.00 85.69 86 SER A N 1
ATOM 697 C CA . SER A 1 86 ? 8.573 -17.153 0.182 1.00 85.69 86 SER A CA 1
ATOM 698 C C . SER A 1 86 ? 7.789 -17.698 1.375 1.00 85.69 86 SER A C 1
ATOM 700 O O . SER A 1 86 ? 8.287 -17.695 2.501 1.00 85.69 86 SER A O 1
ATOM 702 N N . LYS A 1 87 ? 6.589 -18.242 1.132 1.00 89.06 87 LYS A N 1
ATOM 703 C CA . LYS A 1 87 ? 5.803 -18.912 2.182 1.00 89.06 87 LYS A CA 1
ATOM 704 C C . LYS A 1 87 ? 6.636 -19.972 2.913 1.00 89.06 87 LYS A C 1
ATOM 706 O O . LYS A 1 87 ? 6.655 -19.999 4.132 1.00 89.06 87 LYS A O 1
ATOM 711 N N . LYS A 1 88 ? 7.410 -20.770 2.167 1.00 93.69 88 LYS A N 1
ATOM 712 C CA . LYS A 1 88 ? 8.318 -21.784 2.722 1.00 93.69 88 LYS A CA 1
ATOM 713 C C . LYS A 1 88 ? 9.347 -21.187 3.689 1.00 93.69 88 LYS A C 1
ATOM 715 O O . LYS A 1 88 ? 9.625 -21.790 4.720 1.00 93.69 88 LYS A O 1
ATOM 720 N N . LEU A 1 89 ? 9.918 -20.026 3.359 1.00 91.94 89 LEU A N 1
ATOM 721 C CA . LEU A 1 89 ? 10.861 -19.338 4.239 1.00 91.94 89 LEU A CA 1
ATOM 722 C C . LEU A 1 89 ? 10.165 -18.827 5.505 1.00 91.94 89 LEU A C 1
ATOM 724 O O . LEU A 1 89 ? 10.693 -19.031 6.592 1.00 91.94 89 LEU A O 1
ATOM 728 N N . ILE A 1 90 ? 8.982 -18.218 5.378 1.00 91.19 90 ILE A N 1
ATOM 729 C CA . ILE A 1 90 ? 8.193 -17.761 6.535 1.00 91.19 90 ILE A CA 1
ATOM 730 C C . ILE A 1 90 ? 7.852 -18.947 7.443 1.00 91.19 90 ILE A C 1
ATOM 732 O O . ILE A 1 90 ? 8.154 -18.904 8.631 1.00 91.19 90 ILE A O 1
ATOM 736 N N . ASP A 1 91 ? 7.305 -20.029 6.883 1.00 94.56 91 ASP A N 1
ATOM 737 C CA . ASP A 1 91 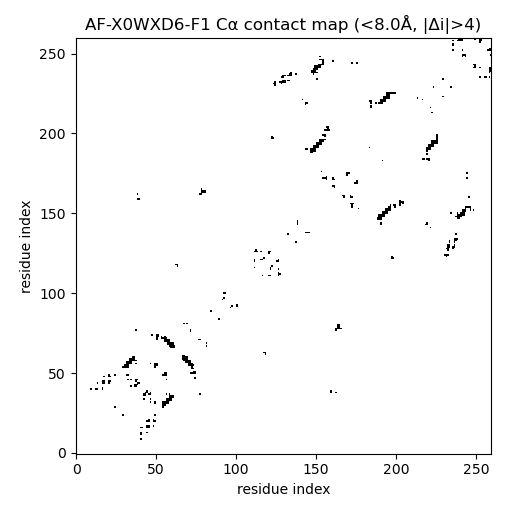? 6.934 -21.237 7.626 1.00 94.56 91 ASP A CA 1
ATOM 738 C C . ASP A 1 91 ? 8.147 -21.828 8.367 1.00 94.56 91 ASP A C 1
ATOM 740 O O . ASP A 1 91 ? 8.044 -22.224 9.528 1.00 94.56 91 ASP A O 1
ATOM 744 N N . LEU A 1 92 ? 9.324 -21.845 7.727 1.00 95.50 92 LEU A N 1
ATOM 745 C CA . LEU A 1 92 ? 10.574 -22.292 8.346 1.00 95.50 92 LEU A CA 1
ATOM 746 C C . LEU A 1 92 ? 10.994 -21.387 9.512 1.00 95.50 92 LEU A C 1
ATOM 748 O O . LEU A 1 92 ? 11.360 -21.892 10.576 1.00 95.50 92 LEU A O 1
ATOM 752 N N . LEU A 1 93 ? 10.959 -20.066 9.316 1.00 93.94 93 LEU A N 1
ATOM 753 C CA . LEU A 1 93 ? 11.324 -19.084 10.339 1.00 93.94 93 LEU A CA 1
ATOM 754 C C . LEU A 1 93 ? 10.391 -19.172 11.547 1.00 93.94 93 LEU A C 1
ATOM 756 O O . LEU A 1 93 ? 10.867 -19.233 12.678 1.00 93.94 93 LEU A O 1
ATOM 760 N N . VAL A 1 94 ? 9.084 -19.271 11.316 1.00 91.00 94 VAL A N 1
ATOM 761 C CA . VAL A 1 94 ? 8.084 -19.426 12.378 1.00 91.00 94 VAL A CA 1
ATOM 762 C C . VAL A 1 94 ? 8.253 -20.765 13.095 1.00 91.00 94 VAL A C 1
ATOM 764 O O . VAL A 1 94 ? 8.236 -20.803 14.320 1.00 91.00 94 VAL A O 1
ATOM 767 N N . LYS A 1 95 ? 8.474 -21.869 12.373 1.00 95.69 95 LYS A N 1
ATOM 768 C CA . LYS A 1 95 ? 8.598 -23.198 12.991 1.00 95.69 95 LYS A CA 1
ATOM 769 C C . LYS A 1 95 ? 9.878 -23.361 13.811 1.00 95.69 95 LYS A C 1
ATOM 771 O O . LYS A 1 95 ? 9.834 -23.930 14.896 1.00 95.69 95 LYS A O 1
ATOM 776 N N . LYS A 1 96 ? 11.025 -22.919 13.286 1.00 97.44 96 LYS A N 1
ATOM 777 C CA . LYS A 1 96 ? 12.348 -23.214 13.869 1.00 97.44 96 LYS A CA 1
ATOM 778 C C . LYS A 1 96 ? 12.945 -22.050 14.659 1.00 97.44 96 LYS A C 1
ATOM 780 O O . LYS A 1 96 ? 13.744 -22.276 15.561 1.00 97.44 96 LYS A O 1
ATOM 785 N N . TYR A 1 97 ? 12.571 -20.815 14.333 1.00 96.56 97 TYR A N 1
ATOM 786 C CA . TYR A 1 97 ? 13.236 -19.611 14.832 1.00 96.56 97 TYR A CA 1
ATOM 787 C C . TYR A 1 97 ? 12.276 -18.602 15.476 1.00 96.56 97 TYR A C 1
ATOM 789 O O . TYR A 1 97 ? 12.672 -17.454 15.658 1.00 96.56 97 TYR A O 1
ATOM 797 N N . LYS A 1 98 ? 11.062 -19.014 15.882 1.00 94.12 98 LYS A N 1
ATOM 798 C CA . LYS A 1 98 ? 10.025 -18.138 16.469 1.00 94.12 98 LYS A CA 1
ATOM 799 C C . LYS A 1 98 ? 10.575 -17.129 17.482 1.00 94.12 98 LYS A C 1
ATOM 801 O O . LYS A 1 98 ? 10.491 -15.931 17.250 1.00 94.12 98 LYS A O 1
ATOM 806 N N . LYS A 1 99 ? 11.219 -17.618 18.551 1.00 95.88 99 LYS A N 1
ATOM 807 C CA . LYS A 1 99 ? 11.765 -16.767 19.625 1.00 95.88 99 LYS A CA 1
ATOM 808 C C . LYS A 1 99 ? 12.804 -15.763 19.117 1.00 95.88 99 LYS A C 1
ATOM 810 O O . LYS A 1 99 ? 12.855 -14.634 19.588 1.00 95.88 99 LYS A O 1
ATOM 815 N N . LYS A 1 100 ? 13.638 -16.172 18.152 1.00 95.75 100 LYS A N 1
ATOM 816 C CA . LYS A 1 100 ? 14.638 -15.285 17.549 1.00 95.75 100 LYS A CA 1
ATOM 817 C C . LYS A 1 100 ? 13.963 -14.212 16.699 1.00 95.75 100 LYS A C 1
ATOM 819 O O . LYS A 1 100 ? 14.315 -13.052 16.833 1.00 95.75 100 LYS A O 1
ATOM 824 N N . VAL A 1 101 ? 12.984 -14.581 15.873 1.00 92.75 101 VAL A N 1
ATOM 825 C CA . VAL A 1 101 ? 12.217 -13.626 15.057 1.00 92.75 101 VAL A CA 1
ATOM 826 C C . VAL A 1 101 ? 11.510 -12.598 15.942 1.00 92.75 101 VAL A C 1
ATOM 828 O O . VAL A 1 101 ? 11.603 -11.409 15.663 1.00 92.75 101 VAL A O 1
ATOM 831 N N . GLU A 1 102 ? 10.867 -13.034 17.026 1.00 92.31 102 GLU A N 1
ATOM 832 C CA . GLU A 1 102 ? 10.206 -12.143 17.990 1.00 92.31 102 GLU A CA 1
ATOM 833 C C . GLU A 1 102 ? 11.204 -11.194 18.672 1.00 92.31 102 GLU A C 1
ATOM 835 O O . GLU A 1 102 ? 10.967 -9.990 18.735 1.00 92.31 102 GLU A O 1
ATOM 840 N N . SER A 1 103 ? 12.348 -11.714 19.130 1.00 94.88 103 SER A N 1
ATOM 841 C CA . SER A 1 103 ? 13.399 -10.908 19.764 1.00 94.88 103 SER A CA 1
ATOM 842 C C . SER A 1 103 ? 13.982 -9.853 18.815 1.00 94.88 103 SER A C 1
ATOM 844 O O . SER A 1 103 ? 14.057 -8.674 19.161 1.00 94.88 103 SER A O 1
ATOM 846 N N . GLU A 1 104 ? 14.340 -10.252 17.590 1.00 93.12 104 GLU A N 1
ATOM 847 C CA . GLU A 1 104 ? 14.881 -9.341 16.572 1.00 93.12 104 GLU A CA 1
ATOM 848 C C . GLU A 1 104 ? 13.844 -8.297 16.139 1.00 93.12 104 GLU A C 1
ATOM 850 O O . GLU A 1 104 ? 14.192 -7.137 15.926 1.00 93.12 104 GLU A O 1
ATOM 855 N N . PHE A 1 105 ? 12.564 -8.674 16.053 1.00 90.69 105 PHE A N 1
ATOM 856 C CA . PHE A 1 105 ? 11.487 -7.730 15.762 1.00 90.69 105 PHE A CA 1
ATOM 857 C C . PHE A 1 105 ? 11.347 -6.674 16.863 1.00 90.69 105 PHE A C 1
ATOM 859 O O . PHE A 1 105 ? 11.314 -5.484 16.557 1.00 90.69 105 PHE A O 1
ATOM 866 N N . ASN A 1 106 ? 11.330 -7.079 18.135 1.00 91.00 106 ASN A N 1
ATOM 867 C CA . ASN A 1 106 ? 11.250 -6.136 19.254 1.00 91.00 106 ASN A CA 1
ATOM 868 C C . ASN A 1 106 ? 12.446 -5.179 19.268 1.00 91.00 106 ASN A C 1
ATOM 870 O O . ASN A 1 106 ? 12.263 -3.968 19.383 1.00 91.00 106 ASN A O 1
ATOM 874 N N . LYS A 1 107 ? 13.658 -5.703 19.051 1.00 91.81 107 LYS A N 1
ATOM 875 C CA . LYS A 1 107 ? 14.868 -4.885 18.927 1.00 91.81 107 LYS A CA 1
ATOM 876 C C . LYS A 1 107 ? 14.756 -3.875 17.782 1.00 91.81 107 LYS A C 1
ATOM 878 O O . LYS A 1 107 ? 15.044 -2.698 17.981 1.00 91.81 107 LYS A O 1
ATOM 883 N N . PHE A 1 108 ? 14.294 -4.311 16.609 1.00 87.88 108 PHE A N 1
ATOM 884 C CA . PHE A 1 108 ? 14.071 -3.433 15.459 1.00 87.88 108 PHE A CA 1
ATOM 885 C C . PHE A 1 108 ? 13.074 -2.308 15.771 1.00 87.88 108 PHE A C 1
ATOM 887 O O . PHE A 1 108 ? 13.312 -1.158 15.394 1.00 87.88 108 PHE A O 1
ATOM 894 N N . ILE A 1 109 ? 11.971 -2.607 16.463 1.00 88.06 109 ILE A N 1
ATOM 895 C CA . ILE A 1 109 ? 10.973 -1.602 16.852 1.00 88.06 109 ILE A CA 1
ATOM 896 C C . ILE A 1 109 ? 11.557 -0.594 17.846 1.00 88.06 109 ILE A C 1
ATOM 898 O O . ILE A 1 109 ? 11.409 0.613 17.640 1.00 88.06 109 ILE A O 1
ATOM 902 N N . ASP A 1 110 ? 12.264 -1.064 18.874 1.00 87.62 110 ASP A N 1
ATOM 903 C CA . ASP A 1 110 ? 12.900 -0.198 19.871 1.00 87.62 110 ASP A CA 1
ATOM 904 C C . ASP A 1 110 ? 13.939 0.734 19.237 1.00 87.62 110 ASP A C 1
ATOM 906 O O . ASP A 1 110 ? 13.976 1.932 19.531 1.00 87.62 110 ASP A O 1
ATOM 910 N N . GLU A 1 111 ? 14.770 0.205 18.338 1.00 85.81 111 GLU A N 1
ATOM 911 C CA . GLU A 1 111 ? 15.748 0.987 17.580 1.00 85.81 111 GLU A CA 1
ATOM 912 C C . GLU A 1 111 ? 15.068 2.002 16.656 1.00 85.81 111 GLU A C 1
ATOM 914 O O . GLU A 1 111 ? 15.499 3.156 16.594 1.00 85.81 111 GLU A O 1
ATOM 919 N N . SER A 1 112 ? 13.982 1.610 15.984 1.00 81.69 112 SER A N 1
ATOM 920 C CA . SER A 1 112 ? 13.232 2.486 15.074 1.00 81.69 112 SER A CA 1
ATOM 921 C C . SER A 1 112 ? 12.605 3.678 15.799 1.00 81.69 112 SER A C 1
ATOM 923 O O . SER A 1 112 ? 12.606 4.788 15.268 1.00 81.69 112 SER A O 1
ATOM 925 N N . ILE A 1 113 ? 12.114 3.480 17.026 1.00 82.69 113 ILE A N 1
ATOM 926 C CA . ILE A 1 113 ? 11.600 4.565 17.874 1.00 82.69 113 ILE A CA 1
ATOM 927 C C . ILE A 1 113 ? 12.746 5.471 18.348 1.00 82.69 113 ILE A C 1
ATOM 929 O O . ILE A 1 113 ? 12.658 6.692 18.226 1.00 82.69 113 ILE A O 1
ATOM 933 N N . LYS A 1 114 ? 13.832 4.889 18.875 1.00 81.75 114 LYS A N 1
ATOM 934 C CA . LYS A 1 114 ? 14.936 5.642 19.499 1.00 81.75 114 LYS A CA 1
ATOM 935 C C . LYS A 1 114 ? 15.746 6.458 18.501 1.00 81.75 114 LYS A C 1
ATOM 937 O O . LYS A 1 114 ? 16.043 7.620 18.754 1.00 81.75 114 LYS A O 1
ATOM 942 N N . LEU A 1 115 ? 16.136 5.848 17.384 1.00 70.62 115 LEU A N 1
ATOM 943 C CA . LEU A 1 115 ? 17.102 6.447 16.462 1.00 70.62 115 LEU A CA 1
ATOM 944 C C . LEU A 1 115 ? 16.476 7.499 15.547 1.00 70.62 115 LEU A C 1
ATOM 946 O O . LEU A 1 115 ? 17.213 8.231 14.894 1.00 70.62 115 LEU A O 1
ATOM 950 N N . SER A 1 116 ? 15.140 7.562 15.475 1.00 65.69 116 SER A N 1
ATOM 951 C CA . SER A 1 116 ? 14.388 8.512 14.648 1.00 65.69 116 SER A CA 1
ATOM 952 C C . SER A 1 116 ? 14.913 8.664 13.212 1.00 65.69 116 SER A C 1
ATOM 954 O O . SER A 1 116 ? 14.780 9.726 12.602 1.00 65.69 116 SER A O 1
ATOM 956 N N . ARG A 1 117 ? 15.517 7.605 12.652 1.00 64.62 117 ARG A N 1
ATOM 957 C CA . ARG A 1 117 ? 16.087 7.645 11.302 1.00 64.62 117 ARG A CA 1
ATOM 958 C C . ARG A 1 117 ? 14.976 7.900 10.295 1.00 64.62 117 ARG A C 1
ATOM 960 O O . ARG A 1 117 ? 13.897 7.314 10.383 1.00 64.62 117 ARG A O 1
ATOM 967 N N . TYR A 1 118 ? 15.255 8.761 9.322 1.00 60.72 118 TYR A N 1
ATOM 968 C CA . TYR A 1 118 ? 14.318 9.010 8.238 1.00 60.72 118 TYR A CA 1
ATOM 969 C C . TYR A 1 118 ? 14.157 7.737 7.391 1.00 60.72 118 TYR A C 1
ATOM 971 O O . TYR A 1 118 ? 15.111 7.253 6.786 1.00 60.72 118 TYR A O 1
ATOM 979 N N . GLY A 1 119 ? 12.950 7.171 7.364 1.00 69.31 119 GLY A N 1
ATOM 980 C CA . GLY A 1 119 ? 12.657 5.901 6.702 1.00 69.31 119 GLY A CA 1
ATOM 981 C C . GLY A 1 119 ? 11.160 5.592 6.654 1.00 69.31 119 GLY A C 1
ATOM 982 O O . GLY A 1 119 ? 10.329 6.403 7.058 1.00 69.31 119 GLY A O 1
ATOM 983 N N . SER A 1 120 ? 10.783 4.407 6.165 1.00 69.75 120 SER A N 1
ATOM 984 C CA . SER A 1 120 ? 9.365 4.020 6.043 1.00 69.75 120 SER A CA 1
ATOM 985 C C . SER A 1 120 ? 8.619 4.086 7.379 1.00 69.75 120 SER A C 1
ATOM 987 O O . SER A 1 120 ? 7.481 4.546 7.422 1.00 69.75 120 SER A O 1
ATOM 989 N N . PHE A 1 121 ? 9.283 3.708 8.475 1.00 75.88 121 PHE A N 1
ATOM 990 C CA . PHE A 1 121 ? 8.714 3.779 9.819 1.00 75.88 121 PHE A CA 1
ATOM 991 C C . PHE A 1 121 ? 8.454 5.224 10.269 1.00 75.88 121 PHE A C 1
ATOM 993 O O . PHE A 1 121 ? 7.363 5.529 10.749 1.00 75.88 121 PHE A O 1
ATOM 1000 N N . SER A 1 122 ? 9.402 6.140 10.041 1.00 75.81 122 SER A N 1
ATOM 1001 C CA . SER A 1 122 ? 9.218 7.554 10.382 1.00 75.81 122 SER A CA 1
ATOM 1002 C C . SER A 1 122 ? 8.117 8.199 9.543 1.00 75.81 122 SER A C 1
ATOM 1004 O O . SER A 1 122 ? 7.345 8.995 10.060 1.00 75.81 122 SER A O 1
ATOM 1006 N N . VAL A 1 123 ? 7.992 7.836 8.264 1.00 75.25 123 VAL A N 1
ATOM 1007 C CA . VAL A 1 123 ? 6.942 8.362 7.375 1.00 75.25 123 VAL A CA 1
ATOM 1008 C C . VAL A 1 123 ? 5.550 7.845 7.758 1.00 75.25 123 VAL A C 1
ATOM 1010 O O . VAL A 1 123 ? 4.577 8.594 7.667 1.00 75.25 123 VAL A O 1
ATOM 1013 N N . ALA A 1 124 ? 5.436 6.580 8.173 1.00 77.19 124 ALA A N 1
ATOM 1014 C CA . ALA A 1 124 ? 4.150 5.961 8.499 1.00 77.19 124 ALA A CA 1
ATOM 1015 C C . ALA A 1 124 ? 3.683 6.245 9.940 1.00 77.19 124 ALA A C 1
ATOM 1017 O O . ALA A 1 124 ? 2.495 6.490 10.164 1.00 77.19 124 ALA A O 1
ATOM 1018 N N . TYR A 1 125 ? 4.607 6.244 10.906 1.00 81.31 125 TYR A N 1
ATOM 1019 C CA . TYR A 1 125 ? 4.304 6.310 12.341 1.00 81.31 125 TYR A CA 1
ATOM 1020 C C . TYR A 1 125 ? 4.847 7.567 13.033 1.00 81.31 125 TYR A C 1
ATOM 1022 O O . TYR A 1 125 ? 4.590 7.747 14.219 1.00 81.31 125 TYR A O 1
ATOM 1030 N N . ASN A 1 126 ? 5.595 8.442 12.345 1.00 79.94 126 ASN A N 1
ATOM 1031 C CA . ASN A 1 126 ? 6.329 9.558 12.968 1.00 79.94 126 ASN A CA 1
ATOM 1032 C C . ASN A 1 126 ? 7.210 9.102 14.148 1.00 79.94 126 ASN A C 1
ATOM 1034 O O . ASN A 1 126 ? 7.383 9.840 15.110 1.00 79.94 126 ASN A O 1
ATOM 1038 N N . ASN A 1 127 ? 7.727 7.869 14.088 1.00 79.44 127 ASN A N 1
ATOM 1039 C CA . ASN A 1 127 ? 8.473 7.203 15.165 1.00 79.44 127 ASN A CA 1
ATOM 1040 C C . ASN A 1 127 ? 7.692 7.035 16.486 1.00 79.44 127 ASN A C 1
ATOM 1042 O O . ASN A 1 127 ? 8.287 6.793 17.532 1.00 79.44 127 ASN A O 1
ATOM 1046 N N . VAL A 1 128 ? 6.357 7.124 16.450 1.00 82.62 128 VAL A N 1
ATOM 1047 C CA . VAL A 1 128 ? 5.488 6.999 17.624 1.00 82.62 128 VAL A CA 1
ATOM 1048 C C . VAL A 1 128 ? 4.497 5.852 17.425 1.00 82.62 128 VAL A C 1
ATOM 1050 O O . VAL A 1 128 ? 3.638 5.894 16.547 1.00 82.62 128 VAL A O 1
ATOM 1053 N N . LEU A 1 129 ? 4.577 4.837 18.289 1.00 85.25 129 LEU A N 1
ATOM 1054 C CA . LEU A 1 129 ? 3.646 3.695 18.307 1.00 85.25 129 LEU A CA 1
ATOM 1055 C C . LEU A 1 129 ? 2.596 3.764 19.419 1.00 85.25 129 LEU A C 1
ATOM 1057 O O . LEU A 1 129 ? 1.669 2.955 19.443 1.00 85.25 129 LEU A O 1
ATOM 1061 N N . SER A 1 130 ? 2.741 4.698 20.356 1.00 84.25 130 SER A N 1
ATOM 1062 C CA . SER A 1 130 ? 1.805 4.899 21.457 1.00 84.25 130 SER A CA 1
ATOM 1063 C C . SER A 1 130 ? 0.918 6.115 21.203 1.00 84.25 130 SER A C 1
ATOM 1065 O O . SER A 1 130 ? 1.290 7.079 20.536 1.00 84.25 130 SER A O 1
ATOM 1067 N N . SER A 1 131 ? -0.300 6.073 21.725 1.00 87.75 131 SER A N 1
ATOM 1068 C CA . SER A 1 131 ? -1.204 7.217 21.707 1.00 87.75 131 SER A CA 1
ATOM 1069 C C . SER A 1 131 ? -1.955 7.299 23.026 1.00 87.75 131 SER A C 1
ATOM 1071 O O . SER A 1 131 ? -2.358 6.279 23.581 1.00 87.75 131 SER A O 1
ATOM 1073 N N . SER A 1 132 ? -2.182 8.518 23.515 1.00 89.12 132 SER A N 1
ATOM 1074 C CA . SER A 1 132 ? -3.058 8.784 24.665 1.00 89.12 132 SER A CA 1
ATOM 1075 C C . SER A 1 132 ? -4.551 8.721 24.302 1.00 89.12 132 SER A C 1
ATOM 1077 O O . SER A 1 132 ? -5.427 8.806 25.177 1.00 89.12 132 SER A O 1
ATOM 1079 N N . VAL A 1 133 ? -4.857 8.581 23.007 1.00 93.25 133 VAL A N 1
ATOM 1080 C CA . VAL A 1 133 ? -6.208 8.367 22.496 1.00 93.25 133 VAL A CA 1
ATOM 1081 C C . VAL A 1 133 ? -6.550 6.889 22.661 1.00 93.25 133 VAL A C 1
ATOM 1083 O O . VAL A 1 133 ? -6.063 6.034 21.923 1.00 93.25 133 VAL A O 1
ATOM 1086 N N . SER A 1 134 ? -7.395 6.598 23.649 1.00 94.56 134 SER A N 1
ATOM 1087 C CA . SER A 1 134 ? -8.016 5.285 23.804 1.00 94.56 134 SER A CA 1
ATOM 1088 C C . SER A 1 134 ? -9.134 5.085 22.780 1.00 94.56 134 SER A C 1
ATOM 1090 O O . SER A 1 134 ? -9.663 6.050 22.218 1.00 94.56 134 SER A O 1
ATOM 1092 N N . LYS A 1 135 ? -9.554 3.832 22.591 1.00 95.94 135 LYS A N 1
ATOM 1093 C CA . LYS A 1 135 ? -10.697 3.477 21.742 1.00 95.94 135 LYS A CA 1
ATOM 1094 C C . LYS A 1 135 ? -11.975 4.246 22.108 1.00 95.94 135 LYS A C 1
ATOM 1096 O O . LYS A 1 135 ? -12.629 4.795 21.227 1.00 95.94 135 LYS A O 1
ATOM 1101 N N . ASP A 1 136 ? -12.288 4.383 23.398 1.00 96.75 136 ASP A N 1
ATOM 1102 C CA . ASP A 1 136 ? -13.454 5.154 23.857 1.00 96.75 136 ASP A CA 1
ATOM 1103 C C . ASP A 1 136 ? -13.332 6.653 23.545 1.00 96.75 136 ASP A C 1
ATOM 1105 O O . ASP A 1 136 ? -14.291 7.277 23.080 1.00 96.75 136 ASP A O 1
ATOM 1109 N N . LYS A 1 137 ? -12.141 7.242 23.739 1.00 96.69 137 LYS A N 1
ATOM 1110 C CA . LYS A 1 137 ? -11.884 8.642 23.361 1.00 96.69 137 LYS A CA 1
ATOM 1111 C C . LYS A 1 137 ? -12.026 8.838 21.853 1.00 96.69 137 LYS A C 1
ATOM 1113 O O . LYS A 1 137 ? -12.580 9.849 21.425 1.00 96.69 137 LYS A O 1
ATOM 1118 N N . PHE A 1 138 ? -11.557 7.876 21.057 1.00 97.12 138 PHE A N 1
ATOM 1119 C CA . PHE A 1 138 ? -11.714 7.887 19.607 1.00 97.12 138 PHE A CA 1
ATOM 1120 C C . PHE A 1 138 ? -13.194 7.846 19.202 1.00 97.12 138 PHE A C 1
ATOM 1122 O O . PHE A 1 138 ? -13.638 8.719 18.459 1.00 97.12 138 PHE A O 1
ATOM 1129 N N . LEU A 1 139 ? -13.977 6.905 19.742 1.00 97.69 139 LEU A N 1
ATOM 1130 C CA . LEU A 1 139 ? -15.416 6.800 19.472 1.00 97.69 139 LEU A CA 1
ATOM 1131 C C . LEU A 1 139 ? -16.155 8.096 19.815 1.00 97.69 139 LEU A C 1
ATOM 1133 O O . LEU A 1 139 ? -16.926 8.595 18.995 1.00 97.69 139 LEU A O 1
ATOM 1137 N N . LYS A 1 140 ? -15.868 8.684 20.984 1.00 96.94 140 LYS A N 1
ATOM 1138 C CA . LYS A 1 140 ? -16.455 9.964 21.404 1.00 96.94 140 LYS A CA 1
ATOM 1139 C C . LYS A 1 140 ? -16.080 11.097 20.448 1.00 96.94 140 LYS A C 1
ATOM 1141 O O . LYS A 1 140 ? -16.964 11.816 19.992 1.00 96.94 140 LYS A O 1
ATOM 1146 N N . LYS A 1 141 ? -14.793 11.231 20.100 1.00 95.62 141 LYS A N 1
ATOM 1147 C CA . LYS A 1 141 ? -14.297 12.261 19.167 1.00 95.62 141 LYS A CA 1
ATOM 1148 C C . LYS A 1 141 ? -14.955 12.155 17.790 1.00 95.62 141 LYS A C 1
ATOM 1150 O O . LYS A 1 141 ? -15.267 13.174 17.185 1.00 95.62 141 LYS A O 1
ATOM 1155 N N . MET A 1 142 ? -15.174 10.934 17.310 1.00 95.69 142 MET A N 1
ATOM 1156 C CA . MET A 1 142 ? -15.768 10.670 15.997 1.00 95.69 142 MET A CA 1
ATOM 1157 C C . MET A 1 142 ? -17.304 10.607 16.020 1.00 95.69 142 MET A C 1
ATOM 1159 O O . MET A 1 142 ? -17.910 10.439 14.961 1.00 95.69 142 MET A O 1
ATOM 1163 N N . GLN A 1 143 ? -17.934 10.753 17.194 1.00 96.62 143 GLN A N 1
ATOM 1164 C CA . GLN A 1 143 ? -19.385 10.639 17.405 1.00 96.62 143 GLN A CA 1
ATOM 1165 C C . GLN A 1 143 ? -19.951 9.291 16.920 1.00 96.62 143 GLN A C 1
ATOM 1167 O O . GLN A 1 143 ? -20.992 9.217 16.259 1.00 96.62 143 GLN A O 1
ATOM 1172 N N . LEU A 1 144 ? -19.228 8.212 17.226 1.00 97.50 144 LEU A N 1
ATOM 1173 C CA . LEU A 1 144 ? -19.548 6.846 16.823 1.00 97.50 144 LEU A CA 1
ATOM 1174 C C . LEU A 1 144 ? -20.127 6.042 17.988 1.00 97.50 144 LEU A C 1
ATOM 1176 O O . LEU A 1 144 ? -19.767 6.231 19.149 1.00 97.50 144 LEU A O 1
ATOM 1180 N N . LYS A 1 145 ? -21.006 5.092 17.661 1.00 97.38 145 LYS A N 1
ATOM 1181 C CA . LYS A 1 145 ? -21.552 4.133 18.632 1.00 97.38 145 LYS A CA 1
ATOM 1182 C C . LYS A 1 145 ? -20.483 3.099 19.009 1.00 97.38 145 LYS A C 1
ATOM 1184 O O . LYS A 1 145 ? -19.578 2.836 18.221 1.00 97.38 145 LYS A O 1
ATOM 1189 N N . LYS A 1 146 ? -20.613 2.460 20.177 1.00 97.56 146 LYS A N 1
ATOM 1190 C CA . LYS A 1 146 ? -19.744 1.346 20.606 1.00 97.56 146 LYS A CA 1
ATOM 1191 C C . LYS A 1 146 ? -20.000 0.090 19.757 1.00 97.56 146 LYS A C 1
ATOM 1193 O O . LYS A 1 146 ? -20.786 -0.772 20.126 1.00 97.56 146 LYS A O 1
ATOM 1198 N N . LYS A 1 147 ? -19.358 0.034 18.592 1.00 97.75 147 LYS A N 1
ATOM 1199 C CA . LYS A 1 147 ? -19.352 -1.069 17.618 1.00 97.75 147 LYS A CA 1
ATOM 1200 C C . LYS A 1 147 ? -17.903 -1.339 17.193 1.00 97.75 147 LYS A C 1
ATOM 1202 O O . LYS A 1 147 ? -17.069 -0.447 17.396 1.00 97.75 147 LYS A O 1
ATOM 1207 N N . PRO A 1 148 ? -17.598 -2.499 16.583 1.00 98.38 148 PRO A N 1
ATOM 1208 C CA . PRO A 1 148 ? -16.258 -2.745 16.067 1.00 98.38 148 PRO A CA 1
ATOM 1209 C C . PRO A 1 148 ? -15.834 -1.671 15.054 1.00 98.38 148 PRO A C 1
ATOM 1211 O O . PRO A 1 148 ? -16.666 -1.191 14.280 1.00 98.38 148 PRO A O 1
ATOM 1214 N N . ILE A 1 149 ? -14.564 -1.274 15.089 1.00 98.62 149 ILE A N 1
ATOM 1215 C CA . ILE A 1 149 ? -13.998 -0.167 14.311 1.00 98.62 149 ILE A CA 1
ATOM 1216 C C . ILE A 1 149 ? -13.080 -0.723 13.231 1.00 98.62 149 ILE A C 1
ATOM 1218 O O . ILE A 1 149 ? -12.008 -1.250 13.523 1.00 98.62 149 ILE A O 1
ATOM 1222 N N . PHE A 1 150 ? -13.505 -0.593 11.981 1.00 98.50 150 PHE A N 1
ATOM 1223 C CA . PHE A 1 150 ? -12.781 -1.084 10.818 1.00 98.50 150 PHE A CA 1
ATOM 1224 C C . PHE A 1 150 ? -12.103 0.099 10.137 1.00 98.50 150 PHE A C 1
ATOM 1226 O O . PHE A 1 150 ? -12.767 1.036 9.685 1.00 98.50 150 PHE A O 1
ATOM 1233 N N . PHE A 1 151 ? -10.776 0.076 10.077 1.00 98.19 151 PHE A N 1
ATOM 1234 C CA . PHE A 1 151 ? -10.006 1.108 9.391 1.00 98.19 151 PHE A CA 1
ATOM 1235 C C . PHE A 1 151 ? -9.701 0.677 7.965 1.00 98.19 151 PHE A C 1
ATOM 1237 O O . PHE A 1 151 ? -8.982 -0.291 7.742 1.00 98.19 151 PHE A O 1
ATOM 1244 N N . VAL A 1 152 ? -10.203 1.439 6.999 1.00 97.75 152 VAL A N 1
ATOM 1245 C CA . VAL A 1 152 ? -9.845 1.304 5.589 1.00 97.75 152 VAL A CA 1
ATOM 1246 C C . VAL A 1 152 ? -8.658 2.221 5.313 1.00 97.75 152 VAL A C 1
ATOM 1248 O O . VAL A 1 152 ? -8.792 3.447 5.272 1.00 97.75 152 VAL A O 1
ATOM 1251 N N . MET A 1 153 ? -7.481 1.625 5.156 1.00 95.62 153 MET A N 1
ATOM 1252 C CA . MET A 1 153 ? -6.216 2.325 4.939 1.00 95.62 153 MET A CA 1
ATOM 1253 C C . MET A 1 153 ? -6.037 2.577 3.443 1.00 95.62 153 MET A C 1
ATOM 1255 O O . MET A 1 153 ? -5.606 1.686 2.704 1.00 95.62 153 MET A O 1
ATOM 1259 N N . LEU A 1 154 ? -6.413 3.778 2.997 1.00 93.44 154 LEU A N 1
ATOM 1260 C CA . LEU A 1 154 ? -6.390 4.144 1.584 1.00 93.44 154 LEU A CA 1
ATOM 1261 C C . LEU A 1 154 ? -4.962 4.191 1.040 1.00 93.44 154 LEU A C 1
ATOM 1263 O O . LEU A 1 154 ? -4.031 4.617 1.725 1.00 93.44 154 LEU A O 1
ATOM 1267 N N . HIS A 1 155 ? -4.818 3.793 -0.222 1.00 90.69 155 HIS A N 1
ATOM 1268 C CA . HIS A 1 155 ? -3.586 3.954 -0.985 1.00 90.69 155 HIS A CA 1
ATOM 1269 C C . HIS A 1 155 ? -3.604 5.270 -1.774 1.00 90.69 155 HIS A C 1
ATOM 1271 O O . HIS A 1 155 ? -4.666 5.838 -2.027 1.00 90.69 155 HIS A O 1
ATOM 1277 N N . ALA A 1 156 ? -2.433 5.737 -2.203 1.00 89.31 156 ALA A N 1
ATOM 1278 C CA . ALA A 1 156 ? -2.333 6.748 -3.252 1.00 89.31 156 ALA A CA 1
ATOM 1279 C C . ALA A 1 156 ? -2.923 6.204 -4.567 1.00 89.31 156 ALA A C 1
ATOM 1281 O O . ALA A 1 156 ? -2.456 5.183 -5.070 1.00 89.31 156 ALA A O 1
ATOM 1282 N N . PHE A 1 157 ? -3.944 6.864 -5.117 1.00 88.81 157 PHE A N 1
ATOM 1283 C CA . PHE A 1 157 ? -4.703 6.337 -6.260 1.00 88.81 157 PHE A CA 1
ATOM 1284 C C . PHE A 1 157 ? -3.969 6.403 -7.600 1.00 88.81 157 PHE A C 1
ATOM 1286 O O . PHE A 1 157 ? -4.236 5.588 -8.475 1.00 88.81 157 PHE A O 1
ATOM 1293 N N . ASN A 1 158 ? -3.029 7.333 -7.756 1.00 86.81 158 ASN A N 1
ATOM 1294 C CA . ASN A 1 158 ? -2.207 7.476 -8.961 1.00 86.81 158 ASN A CA 1
ATOM 1295 C C . ASN A 1 158 ? -0.864 6.721 -8.876 1.00 86.81 158 ASN A C 1
ATOM 1297 O O . ASN A 1 158 ? 0.022 6.952 -9.699 1.00 86.81 158 ASN A O 1
ATOM 1301 N N . ASP A 1 159 ? -0.707 5.841 -7.886 1.00 87.31 159 ASP A N 1
ATOM 1302 C CA . ASP A 1 159 ? 0.410 4.900 -7.825 1.00 87.31 159 ASP A CA 1
ATOM 1303 C C . ASP A 1 159 ? 0.183 3.725 -8.810 1.00 87.31 159 ASP A C 1
ATOM 1305 O O . ASP A 1 159 ? -0.734 3.742 -9.633 1.00 87.31 159 ASP A O 1
ATOM 1309 N N . HIS A 1 160 ? 1.036 2.703 -8.794 1.00 87.81 160 HIS A N 1
ATOM 1310 C CA . HIS A 1 160 ? 1.044 1.601 -9.751 1.00 87.81 160 HIS A CA 1
ATOM 1311 C C . HIS A 1 160 ? 0.442 0.310 -9.155 1.00 87.81 160 HIS A C 1
ATOM 1313 O O . HIS A 1 160 ? 1.203 -0.568 -8.736 1.00 87.81 160 HIS A O 1
ATOM 1319 N N . PRO A 1 161 ? -0.894 0.116 -9.156 1.00 87.38 161 PRO A N 1
ATOM 1320 C CA . PRO A 1 161 ? -1.553 -1.030 -8.506 1.00 87.38 161 PRO A CA 1
ATOM 1321 C C . PRO A 1 161 ? -1.108 -2.401 -9.045 1.00 87.38 161 PRO A C 1
ATOM 1323 O O . PRO A 1 161 ? -0.994 -3.367 -8.296 1.00 87.38 161 PRO A O 1
ATOM 1326 N N . HIS A 1 162 ? -0.747 -2.478 -10.329 1.00 86.69 162 HIS A N 1
ATOM 1327 C CA . HIS A 1 162 ? -0.322 -3.720 -10.999 1.00 86.69 162 HIS A CA 1
ATOM 1328 C C . HIS A 1 162 ? 1.197 -3.933 -11.029 1.00 86.69 162 HIS A C 1
ATOM 1330 O O . HIS A 1 162 ? 1.702 -4.711 -11.835 1.00 86.69 162 HIS A O 1
ATOM 1336 N N . SER A 1 163 ? 1.962 -3.212 -10.208 1.00 84.12 163 SER A N 1
ATOM 1337 C CA . SER A 1 163 ? 3.430 -3.305 -10.232 1.00 84.12 163 SER A CA 1
ATOM 1338 C C . SER A 1 163 ? 4.007 -4.440 -9.388 1.00 84.12 163 SER A C 1
ATOM 1340 O O . SER A 1 163 ? 5.089 -4.929 -9.691 1.00 84.12 163 SER A O 1
ATOM 1342 N N . HIS A 1 164 ? 3.293 -4.887 -8.355 1.00 78.06 164 HIS A N 1
ATOM 1343 C CA . HIS A 1 164 ? 3.841 -5.791 -7.337 1.00 78.06 164 HIS A CA 1
ATOM 1344 C C . HIS A 1 164 ? 3.403 -7.256 -7.509 1.00 78.06 164 HIS A C 1
ATOM 1346 O O . HIS A 1 164 ? 3.939 -8.141 -6.839 1.00 78.06 164 HIS A O 1
ATOM 1352 N N . PHE A 1 165 ? 2.422 -7.528 -8.380 1.00 78.50 165 PHE A N 1
ATOM 1353 C CA . PHE A 1 165 ? 1.798 -8.846 -8.522 1.00 78.50 165 PHE A CA 1
ATOM 1354 C C . PHE A 1 165 ? 1.347 -9.104 -9.958 1.00 78.50 165 PHE A C 1
ATOM 1356 O O . PHE A 1 165 ? 1.065 -8.181 -10.714 1.00 78.50 165 PHE A O 1
ATOM 1363 N N . LYS A 1 166 ? 1.223 -10.386 -10.316 1.00 81.56 166 LYS A N 1
ATOM 1364 C CA . LYS A 1 166 ? 0.754 -10.813 -11.646 1.00 81.56 166 LYS A CA 1
ATOM 1365 C C . LYS A 1 166 ? -0.744 -10.588 -11.859 1.00 81.56 166 LYS A C 1
ATOM 1367 O O . LYS A 1 166 ? -1.186 -10.532 -13.000 1.00 81.56 166 LYS A O 1
ATOM 1372 N N . LYS A 1 167 ? -1.520 -10.555 -10.773 1.00 84.00 167 LYS A N 1
ATOM 1373 C CA . LYS A 1 167 ? -2.979 -10.418 -10.776 1.00 84.00 167 LYS A CA 1
ATOM 1374 C C . LYS A 1 167 ? -3.415 -9.617 -9.553 1.00 84.00 167 LYS A C 1
ATOM 1376 O O . LYS A 1 167 ? -2.845 -9.797 -8.477 1.00 84.00 167 LYS A O 1
ATOM 1381 N N . MET A 1 168 ? -4.438 -8.793 -9.730 1.00 86.81 168 MET A N 1
ATOM 1382 C CA . MET A 1 168 ? -5.128 -8.038 -8.687 1.00 86.81 168 MET A CA 1
ATOM 1383 C C . MET A 1 168 ? -6.632 -8.270 -8.855 1.00 86.81 168 MET A C 1
ATOM 1385 O O . MET A 1 168 ? -7.093 -8.469 -9.976 1.00 86.81 168 MET A O 1
ATOM 1389 N N . LEU A 1 169 ? -7.374 -8.300 -7.744 1.00 91.19 169 LEU A N 1
ATOM 1390 C CA . LEU A 1 169 ? -8.829 -8.488 -7.769 1.00 91.19 169 LEU A CA 1
ATOM 1391 C C . LEU A 1 169 ? -9.555 -7.272 -8.364 1.00 91.19 169 LEU A C 1
ATOM 1393 O O . LEU A 1 169 ? -10.555 -7.429 -9.052 1.00 91.19 169 LEU A O 1
ATOM 1397 N N . PHE A 1 170 ? -9.032 -6.079 -8.091 1.00 93.12 170 PHE A N 1
ATOM 1398 C CA . PHE A 1 170 ? -9.588 -4.802 -8.527 1.00 93.12 170 PHE A CA 1
ATOM 1399 C C . PHE A 1 170 ? -8.845 -4.270 -9.752 1.00 93.12 170 PHE A C 1
ATOM 1401 O O . PHE A 1 170 ? -7.661 -4.567 -9.950 1.00 93.12 170 PHE A O 1
ATOM 1408 N N . ASN A 1 171 ? -9.527 -3.449 -10.548 1.00 92.44 171 ASN A N 1
ATOM 1409 C CA . ASN A 1 171 ? -8.938 -2.828 -11.733 1.00 92.44 171 ASN A CA 1
ATOM 1410 C C . ASN A 1 171 ? -7.824 -1.842 -11.368 1.00 92.44 171 ASN A C 1
ATOM 1412 O O . ASN A 1 171 ? -6.813 -1.774 -12.062 1.00 92.44 171 ASN A O 1
ATOM 1416 N N . ASP A 1 172 ? -7.984 -1.109 -10.269 1.00 91.50 172 ASP A N 1
ATOM 1417 C CA . ASP A 1 172 ? -6.985 -0.216 -9.686 1.00 91.50 172 ASP A CA 1
ATOM 1418 C C . ASP A 1 172 ? -7.353 0.127 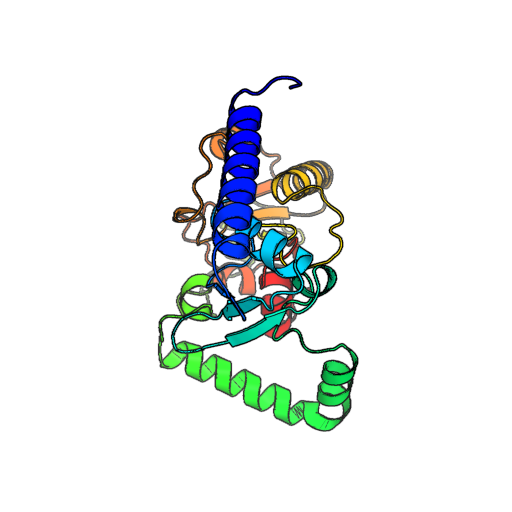-8.226 1.00 91.50 172 ASP A C 1
ATOM 1420 O O . ASP A 1 172 ? -8.255 -0.469 -7.628 1.00 91.50 172 ASP A O 1
ATOM 1424 N N . TYR A 1 173 ? -6.627 1.071 -7.617 1.00 92.56 173 TYR A N 1
ATOM 1425 C CA . TYR A 1 173 ? -6.898 1.512 -6.248 1.00 92.56 173 TYR A CA 1
ATOM 1426 C C . TYR A 1 173 ? -8.188 2.329 -6.102 1.00 92.56 173 TYR A C 1
ATOM 1428 O O . TYR A 1 173 ? -8.753 2.354 -5.008 1.00 92.56 173 TYR A O 1
ATOM 1436 N N . TYR A 1 174 ? -8.658 2.987 -7.162 1.00 92.38 174 TYR A N 1
ATOM 1437 C CA . TYR A 1 174 ? -9.911 3.733 -7.133 1.00 92.38 174 TYR A CA 1
ATOM 1438 C C . TYR A 1 174 ? -11.112 2.784 -7.199 1.00 92.38 174 TYR A C 1
ATOM 1440 O O . TYR A 1 174 ? -12.029 2.903 -6.391 1.00 92.38 174 TYR A O 1
ATOM 1448 N N . ASP A 1 175 ? -11.067 1.786 -8.080 1.00 94.44 175 ASP A N 1
ATOM 1449 C CA . ASP A 1 175 ? -12.055 0.709 -8.159 1.00 94.44 175 ASP A CA 1
ATOM 1450 C C . ASP A 1 175 ? -12.166 -0.047 -6.825 1.00 94.44 175 ASP A C 1
ATOM 1452 O O . ASP A 1 175 ? -13.258 -0.186 -6.269 1.00 94.44 175 ASP A O 1
ATOM 1456 N N . TRP A 1 176 ? -11.025 -0.424 -6.230 1.00 95.69 176 TRP A N 1
ATOM 1457 C CA . TRP A 1 176 ? -10.987 -0.989 -4.875 1.00 95.69 176 TRP A CA 1
ATOM 1458 C C . TRP A 1 176 ? -11.678 -0.088 -3.847 1.00 95.69 176 TRP A C 1
ATOM 1460 O O . TRP A 1 176 ? -12.483 -0.563 -3.037 1.00 95.69 176 TRP A O 1
ATOM 1470 N N . PHE A 1 177 ? -11.370 1.210 -3.871 1.00 95.12 177 PHE A N 1
ATOM 1471 C CA . PHE A 1 177 ? -11.959 2.178 -2.958 1.00 95.12 177 PHE A CA 1
ATOM 1472 C C . PHE A 1 177 ? -13.479 2.254 -3.121 1.00 95.12 177 PHE A C 1
ATOM 1474 O O . PHE A 1 177 ? -14.183 2.140 -2.121 1.00 95.12 177 PHE A O 1
ATOM 1481 N N . ILE A 1 178 ? -13.991 2.401 -4.345 1.00 95.06 178 ILE A N 1
ATOM 1482 C CA . ILE A 1 178 ? -15.430 2.538 -4.607 1.00 95.06 178 ILE A CA 1
ATOM 1483 C C . ILE A 1 178 ? -16.191 1.284 -4.181 1.00 95.06 178 ILE A C 1
ATOM 1485 O O . ILE A 1 178 ? -17.207 1.393 -3.491 1.00 95.06 178 ILE A O 1
ATOM 1489 N N . GLN A 1 179 ? -15.690 0.095 -4.519 1.00 96.94 179 GLN A N 1
ATOM 1490 C CA . GLN A 1 179 ? -16.325 -1.161 -4.112 1.00 96.94 179 GLN A CA 1
ATOM 1491 C C . GLN A 1 179 ? -16.343 -1.315 -2.583 1.00 96.94 179 GLN A C 1
ATOM 1493 O O . GLN A 1 179 ? -17.391 -1.596 -1.998 1.00 96.94 179 GLN A O 1
ATOM 1498 N N . THR A 1 180 ? -15.216 -1.041 -1.918 1.00 97.44 180 THR A N 1
ATOM 1499 C CA . THR A 1 180 ? -15.111 -1.100 -0.448 1.00 97.44 180 THR A CA 1
ATOM 1500 C C . THR A 1 180 ? -16.003 -0.057 0.227 1.00 97.44 180 THR A C 1
ATOM 1502 O O . THR A 1 180 ? -16.648 -0.335 1.237 1.00 97.44 180 THR A O 1
ATOM 1505 N N . PHE A 1 181 ? -16.070 1.151 -0.329 1.00 96.50 181 PHE A N 1
ATOM 1506 C CA . PHE A 1 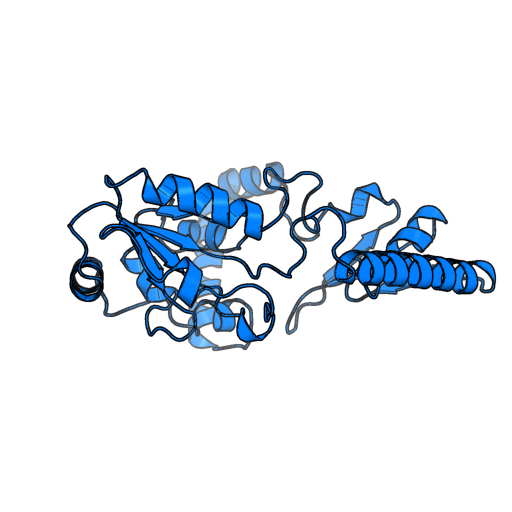181 ? -16.888 2.246 0.179 1.00 96.50 181 PHE A CA 1
ATOM 1507 C C . PHE A 1 181 ? -18.382 1.947 0.083 1.00 96.50 181 PHE A C 1
ATOM 1509 O O . PHE A 1 181 ? -19.115 2.144 1.056 1.00 96.50 181 PHE A O 1
ATOM 1516 N N . ASN A 1 182 ? -18.833 1.409 -1.049 1.00 96.38 182 ASN A N 1
ATOM 1517 C CA . ASN A 1 182 ? -20.223 1.002 -1.229 1.00 96.38 182 ASN A CA 1
ATOM 1518 C C . ASN A 1 182 ? -20.616 -0.113 -0.253 1.00 96.38 182 ASN A C 1
ATOM 1520 O O . ASN A 1 182 ? -21.671 -0.022 0.377 1.00 96.38 182 ASN A O 1
ATOM 1524 N N . PHE A 1 183 ? -19.740 -1.102 -0.046 1.00 97.75 183 PHE A N 1
ATOM 1525 C CA . PHE A 1 183 ? -19.949 -2.138 0.965 1.00 97.75 183 PHE A CA 1
ATOM 1526 C C . PHE A 1 183 ? -20.061 -1.543 2.378 1.00 97.75 183 PHE A C 1
ATOM 1528 O O . PHE A 1 183 ? -21.050 -1.774 3.073 1.00 97.75 183 PHE A O 1
ATOM 1535 N N . ALA A 1 184 ? -19.106 -0.700 2.776 1.00 97.94 184 ALA A N 1
ATOM 1536 C CA . ALA A 1 184 ? -19.084 -0.059 4.091 1.00 97.94 184 ALA A CA 1
ATOM 1537 C C . ALA A 1 184 ? -20.352 0.764 4.381 1.00 97.94 184 ALA A C 1
ATOM 1539 O O . ALA A 1 184 ? -20.897 0.729 5.487 1.00 97.94 184 ALA A O 1
ATOM 1540 N N . LYS A 1 185 ? -20.871 1.483 3.377 1.00 96.81 185 LYS A N 1
ATOM 1541 C CA . LYS A 1 185 ? -22.138 2.219 3.502 1.00 96.81 185 LYS A CA 1
ATOM 1542 C C . LYS A 1 185 ? -23.321 1.298 3.802 1.00 96.81 185 LYS A C 1
ATOM 1544 O O . LYS A 1 185 ? -24.204 1.703 4.554 1.00 96.81 185 LYS A O 1
ATOM 1549 N N . SER A 1 186 ? -23.326 0.095 3.232 1.00 97.56 186 SER A N 1
ATOM 1550 C CA . SER A 1 186 ? -24.396 -0.893 3.407 1.00 97.56 186 SER A CA 1
ATOM 1551 C C . SER A 1 186 ? -24.320 -1.682 4.720 1.00 97.56 186 SER A C 1
ATOM 1553 O O . SER A 1 186 ? -25.320 -2.273 5.115 1.00 97.56 186 SER A O 1
ATOM 1555 N N . ASP A 1 187 ? -23.182 -1.655 5.428 1.00 97.88 187 ASP A N 1
ATOM 1556 C CA . ASP 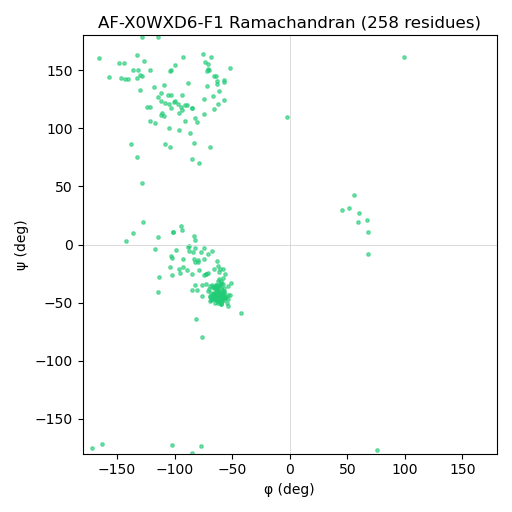A 1 187 ? -22.987 -2.372 6.695 1.00 97.88 187 ASP A CA 1
ATOM 1557 C C . ASP A 1 187 ? -22.943 -1.424 7.915 1.00 97.88 187 ASP A C 1
ATOM 1559 O O . ASP A 1 187 ? -21.861 -1.039 8.378 1.00 97.88 187 ASP A O 1
ATOM 1563 N N . PRO A 1 188 ? -24.103 -1.069 8.504 1.00 97.75 188 PRO A N 1
ATOM 1564 C CA . PRO A 1 188 ? -24.170 -0.255 9.713 1.00 97.75 188 PRO A CA 1
ATOM 1565 C C . PRO A 1 188 ? -23.781 -1.012 10.987 1.00 97.75 188 PRO A C 1
ATOM 1567 O O . PRO A 1 188 ? -23.782 -0.413 12.068 1.00 97.75 188 PRO A O 1
ATOM 1570 N N . SER A 1 189 ? -23.478 -2.314 10.926 1.00 98.19 189 SER A N 1
ATOM 1571 C CA . SER A 1 189 ? -23.112 -3.104 12.110 1.00 98.19 189 SER A CA 1
ATOM 1572 C C . SER A 1 189 ? -21.696 -2.798 12.619 1.00 98.19 189 SER A C 1
ATOM 1574 O O . SER A 1 189 ? -21.349 -3.177 13.742 1.00 98.19 189 SER A O 1
ATOM 1576 N N . LYS A 1 190 ? -20.893 -2.085 11.821 1.00 98.44 190 LYS A N 1
ATOM 1577 C CA . LYS A 1 190 ? -19.507 -1.690 12.100 1.00 98.44 190 LYS A CA 1
ATOM 1578 C C . LYS A 1 190 ? -19.337 -0.181 11.942 1.00 98.44 190 LYS A C 1
ATOM 1580 O O . LYS A 1 190 ? -20.122 0.476 11.264 1.00 98.44 190 LYS A O 1
ATOM 1585 N N . ASN A 1 191 ? -18.310 0.369 12.579 1.00 98.69 191 ASN A N 1
ATOM 1586 C CA . ASN A 1 191 ? -17.853 1.730 12.324 1.00 98.69 191 ASN A CA 1
ATOM 1587 C C . ASN A 1 191 ? -16.731 1.687 11.279 1.00 98.69 191 ASN A C 1
ATOM 1589 O O . ASN A 1 191 ? -15.665 1.148 11.563 1.00 98.69 191 ASN A O 1
ATOM 1593 N N . TRP A 1 192 ? -16.941 2.275 10.106 1.00 98.62 192 TRP A N 1
ATOM 1594 C CA . TRP A 1 192 ? -15.974 2.282 9.008 1.00 98.62 192 TRP A CA 1
ATOM 1595 C C . TRP A 1 192 ? -15.224 3.603 8.945 1.00 98.62 192 TRP A C 1
ATOM 1597 O O . TRP A 1 192 ? -15.829 4.665 8.795 1.00 98.62 192 TRP A O 1
ATOM 1607 N N . ILE A 1 193 ? -13.899 3.548 9.031 1.00 98.00 193 ILE A N 1
ATOM 1608 C CA . ILE A 1 193 ? -13.035 4.728 9.029 1.00 98.00 193 ILE A CA 1
ATOM 1609 C C . ILE A 1 193 ? -12.137 4.690 7.798 1.00 98.00 193 ILE A C 1
ATOM 1611 O O . ILE A 1 193 ? -11.161 3.948 7.756 1.00 98.00 193 ILE A O 1
ATOM 1615 N N . PHE A 1 194 ? -12.439 5.514 6.802 1.00 96.44 194 PHE A N 1
ATOM 1616 C CA . PHE A 1 194 ? -11.603 5.688 5.619 1.00 96.44 194 PHE A CA 1
ATOM 1617 C C . PHE A 1 194 ? -10.490 6.677 5.943 1.00 96.44 194 PHE A C 1
ATOM 1619 O O . PHE A 1 194 ? -10.743 7.870 6.122 1.00 96.44 194 PHE A O 1
ATOM 1626 N N . LYS A 1 195 ? -9.257 6.186 6.054 1.00 94.44 195 LYS A N 1
ATOM 1627 C CA . LYS A 1 195 ? -8.088 7.001 6.383 1.00 94.44 195 LYS A CA 1
ATOM 1628 C C . LYS A 1 195 ? -7.238 7.231 5.142 1.00 94.44 195 LYS A C 1
ATOM 1630 O O . LYS A 1 195 ? -6.746 6.285 4.536 1.00 94.44 195 LYS A O 1
ATOM 1635 N N . GLU A 1 196 ? -7.045 8.497 4.796 1.00 91.00 196 GLU A N 1
ATOM 1636 C CA . GLU A 1 196 ? -6.210 8.918 3.671 1.00 91.00 196 GLU A CA 1
ATOM 1637 C C . GLU A 1 196 ? -4.734 8.543 3.888 1.00 91.00 196 GLU A C 1
ATOM 1639 O O . GLU A 1 196 ? -4.216 8.608 5.011 1.00 91.00 196 GLU A O 1
ATOM 1644 N N . HIS A 1 197 ? -4.046 8.191 2.798 1.00 88.50 197 HIS A N 1
ATOM 1645 C CA . HIS A 1 197 ? -2.628 7.852 2.823 1.00 88.50 197 HIS A CA 1
ATOM 1646 C C . HIS A 1 197 ? -1.780 9.048 3.313 1.00 88.50 197 HIS A C 1
ATOM 1648 O O . HIS A 1 197 ? -1.923 10.158 2.787 1.00 88.50 197 HIS A O 1
ATOM 1654 N N . PRO A 1 198 ? -0.838 8.868 4.261 1.00 83.94 198 PRO A N 1
ATOM 1655 C CA . PRO A 1 198 ? -0.038 9.978 4.796 1.00 83.94 198 PRO A CA 1
ATOM 1656 C C . PRO A 1 198 ? 0.811 10.663 3.714 1.00 83.94 198 PRO A C 1
ATOM 1658 O O . PRO A 1 198 ? 0.968 11.885 3.697 1.00 83.94 198 PRO A O 1
ATOM 1661 N N . ALA A 1 199 ? 1.307 9.878 2.756 1.00 82.69 199 ALA A N 1
ATOM 1662 C CA . ALA A 1 199 ? 2.119 10.362 1.647 1.00 82.69 199 ALA A CA 1
ATOM 1663 C C . ALA A 1 199 ? 1.299 10.935 0.474 1.00 82.69 199 ALA A C 1
ATOM 1665 O O . ALA A 1 199 ? 1.903 11.316 -0.522 1.00 82.69 199 ALA A O 1
ATOM 1666 N N . ASN A 1 200 ? -0.038 11.033 0.561 1.00 82.94 200 ASN A N 1
ATOM 1667 C CA . ASN A 1 200 ? -0.882 11.454 -0.573 1.00 82.94 200 ASN A CA 1
ATOM 1668 C C . ASN A 1 200 ? -0.511 12.846 -1.133 1.00 82.94 200 ASN A C 1
ATOM 1670 O O . ASN A 1 200 ? -0.751 13.141 -2.295 1.00 82.94 200 ASN A O 1
ATOM 1674 N N . LYS A 1 201 ? 0.174 13.691 -0.344 1.00 82.69 201 LYS A N 1
ATOM 1675 C CA . LYS A 1 201 ? 0.747 14.966 -0.819 1.00 82.69 201 LYS A CA 1
ATOM 1676 C C . LYS A 1 201 ? 1.732 14.820 -1.987 1.00 82.69 201 LYS A C 1
ATOM 1678 O O . LYS A 1 201 ? 1.868 15.748 -2.773 1.00 82.69 201 LYS A O 1
ATOM 1683 N N . PHE A 1 202 ? 2.417 13.682 -2.084 1.00 82.12 202 PHE A N 1
ATOM 1684 C CA . PHE A 1 202 ? 3.340 13.360 -3.176 1.00 82.12 202 PHE A CA 1
ATOM 1685 C C . PHE A 1 202 ? 2.632 12.697 -4.366 1.00 82.12 202 PHE A C 1
ATOM 1687 O O . PHE A 1 202 ? 3.238 12.488 -5.410 1.00 82.12 202 PHE A O 1
ATOM 1694 N N . TYR A 1 203 ? 1.342 12.404 -4.206 1.00 82.12 203 TYR A N 1
ATOM 1695 C CA . TYR A 1 203 ? 0.493 11.666 -5.129 1.00 82.12 203 TYR A CA 1
ATOM 1696 C C . TYR A 1 203 ? -0.803 12.449 -5.419 1.00 82.12 203 TYR A C 1
ATOM 1698 O O . TYR A 1 203 ? -1.901 11.928 -5.238 1.00 82.12 203 TYR A O 1
ATOM 1706 N N . PRO A 1 204 ? -0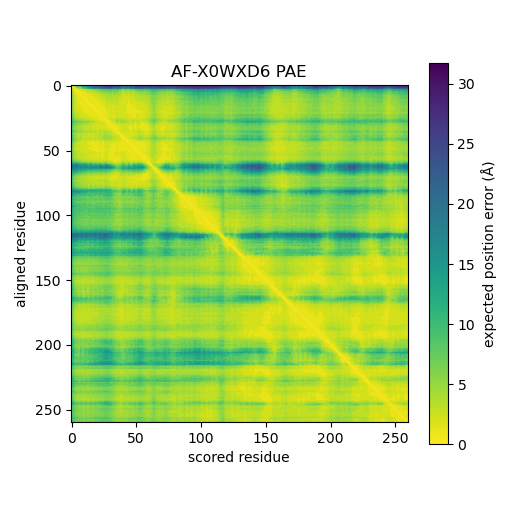.718 13.725 -5.845 1.00 81.12 204 PRO A N 1
ATOM 1707 C CA . PRO A 1 204 ? -1.905 14.548 -6.015 1.00 81.12 204 PRO A CA 1
ATOM 1708 C C . PRO A 1 204 ? -2.793 14.017 -7.147 1.00 81.12 204 PRO A C 1
ATOM 1710 O O . PRO A 1 204 ? -2.348 13.852 -8.286 1.00 81.12 204 PRO A O 1
ATOM 1713 N N . THR A 1 205 ? -4.069 13.813 -6.841 1.00 80.50 205 THR A N 1
ATOM 1714 C CA . THR A 1 205 ? -5.134 13.556 -7.815 1.00 80.50 205 THR A CA 1
ATOM 1715 C C . THR A 1 205 ? -5.809 14.878 -8.166 1.00 80.50 205 THR A C 1
ATOM 1717 O O . THR A 1 205 ? -6.191 15.630 -7.272 1.00 80.50 205 THR A O 1
ATOM 1720 N N . LYS A 1 206 ? -5.937 15.196 -9.459 1.00 79.50 206 LYS A N 1
ATOM 1721 C CA . LYS A 1 206 ? -6.568 16.454 -9.917 1.00 79.50 206 LYS A CA 1
ATOM 1722 C C . LYS A 1 206 ? -8.062 16.307 -10.196 1.00 79.50 206 LYS A C 1
ATOM 1724 O O . LYS A 1 206 ? -8.773 17.297 -10.281 1.00 79.50 206 LYS A O 1
ATOM 1729 N N . ASP A 1 207 ? -8.505 15.076 -10.382 1.00 79.31 207 ASP A N 1
ATOM 1730 C CA . ASP A 1 207 ? -9.821 14.673 -10.865 1.00 79.31 207 ASP A CA 1
ATOM 1731 C C . ASP A 1 207 ? -10.639 13.921 -9.809 1.00 79.31 207 ASP A C 1
ATOM 1733 O O . ASP A 1 207 ? -11.730 13.441 -10.100 1.00 79.31 207 ASP A O 1
ATOM 1737 N N . LEU A 1 208 ? -10.128 13.848 -8.578 1.00 81.75 208 LEU A N 1
ATOM 1738 C CA . LEU A 1 208 ? -10.820 13.265 -7.438 1.00 81.75 208 LEU A CA 1
ATOM 1739 C C . LEU A 1 208 ? -10.908 14.279 -6.308 1.00 81.75 208 LEU A C 1
ATOM 1741 O O . LEU A 1 208 ? -9.888 14.698 -5.756 1.00 81.75 208 LEU A O 1
ATOM 1745 N N . ASP A 1 209 ? -12.140 14.625 -5.946 1.00 82.31 209 ASP A N 1
ATOM 1746 C CA . ASP A 1 209 ? -12.434 15.447 -4.781 1.00 82.31 209 ASP A CA 1
ATOM 1747 C C . ASP A 1 209 ? -12.989 14.575 -3.649 1.00 82.31 209 ASP A C 1
ATOM 1749 O O . ASP A 1 209 ? -14.167 14.212 -3.609 1.00 82.31 209 ASP A O 1
ATOM 1753 N N . PHE A 1 210 ? -12.118 14.241 -2.695 1.00 79.75 210 PHE A N 1
ATOM 1754 C CA . PHE A 1 210 ? -12.523 13.504 -1.502 1.00 79.75 210 PHE A CA 1
ATOM 1755 C C . PHE A 1 210 ? -13.544 14.257 -0.658 1.00 79.75 210 PHE A C 1
ATOM 1757 O O . PHE A 1 210 ? -14.342 13.606 0.008 1.00 79.75 210 PHE A O 1
ATOM 1764 N N . LYS A 1 211 ? -13.543 15.595 -0.647 1.00 77.00 211 LYS A N 1
ATOM 1765 C CA . LYS A 1 211 ? -14.537 16.344 0.129 1.00 77.00 211 LYS A CA 1
ATOM 1766 C C . LYS A 1 211 ? -15.927 16.094 -0.426 1.00 77.00 211 LYS A C 1
ATOM 1768 O O . LYS A 1 211 ? -16.827 15.838 0.362 1.00 77.00 211 LYS A O 1
ATOM 1773 N N . GLU A 1 212 ? -16.075 16.096 -1.747 1.00 84.25 212 GLU A N 1
ATOM 1774 C CA . GLU A 1 212 ? -17.355 15.803 -2.394 1.00 84.25 212 GLU A CA 1
ATOM 1775 C C . GLU A 1 212 ? -17.765 14.340 -2.197 1.00 84.25 212 GLU A C 1
ATOM 1777 O O . GLU A 1 212 ? -18.882 14.076 -1.753 1.00 84.25 212 GLU A O 1
ATOM 1782 N N . ILE A 1 213 ? -16.849 13.382 -2.392 1.00 84.06 213 ILE A N 1
ATOM 1783 C CA . ILE A 1 213 ? -17.134 11.952 -2.154 1.00 84.06 213 ILE A CA 1
ATOM 1784 C C . ILE A 1 213 ? -17.543 11.694 -0.690 1.00 84.06 213 ILE A C 1
ATOM 1786 O O . ILE A 1 213 ? -18.389 10.843 -0.412 1.00 84.06 213 ILE A O 1
ATOM 1790 N N . MET A 1 214 ? -16.967 12.443 0.253 1.00 83.12 214 MET A N 1
ATOM 1791 C CA . MET A 1 214 ? -17.156 12.264 1.697 1.00 83.12 214 MET A CA 1
ATOM 1792 C C . MET A 1 214 ? -18.136 13.273 2.322 1.00 83.12 214 MET A C 1
ATOM 1794 O O . MET A 1 214 ? -18.232 13.347 3.547 1.00 83.12 214 MET A O 1
ATOM 1798 N N . LYS A 1 215 ? -18.872 14.053 1.519 1.00 81.94 215 LYS A N 1
ATOM 1799 C CA . LYS A 1 215 ? -19.733 15.152 1.997 1.00 81.94 215 LYS A CA 1
ATOM 1800 C C . LYS A 1 215 ? -20.938 14.676 2.805 1.00 81.94 215 LYS A C 1
ATOM 1802 O O . LYS A 1 215 ? -21.349 15.332 3.759 1.00 81.94 215 LYS A O 1
ATOM 1807 N N . SER A 1 216 ? -21.496 13.524 2.440 1.00 86.06 216 SER A N 1
ATOM 1808 C CA . SER A 1 216 ? -22.714 12.979 3.049 1.00 86.06 216 SER A CA 1
ATOM 1809 C C . SER A 1 216 ? -22.530 11.506 3.388 1.00 86.06 216 SER A C 1
ATOM 1811 O O . SER A 1 216 ? -23.019 10.607 2.703 1.00 86.06 216 SER A O 1
ATOM 1813 N N . LEU A 1 217 ? -21.775 11.266 4.459 1.00 93.44 217 LEU A N 1
ATOM 1814 C CA . LEU A 1 217 ? -21.516 9.925 4.966 1.00 93.44 217 LEU A CA 1
ATOM 1815 C C . LEU A 1 217 ? -22.596 9.488 5.964 1.00 93.44 217 LEU A C 1
ATOM 1817 O O . LEU A 1 217 ? -22.982 10.281 6.828 1.00 93.44 217 LEU A O 1
ATOM 1821 N N . PRO A 1 218 ? -23.045 8.219 5.911 1.00 95.69 218 PRO A N 1
ATOM 1822 C CA . PRO A 1 218 ? -23.812 7.620 6.998 1.00 95.69 218 PRO A CA 1
ATOM 1823 C C . PRO A 1 218 ? -23.097 7.785 8.343 1.00 95.69 218 PRO A C 1
ATOM 1825 O O . PRO A 1 218 ? -21.869 7.816 8.396 1.00 95.69 218 PRO A O 1
ATOM 1828 N N . GLN A 1 219 ? -23.843 7.830 9.452 1.00 96.12 219 GLN A N 1
ATOM 1829 C CA . GLN A 1 219 ? -23.264 8.081 10.780 1.00 96.12 219 GLN A CA 1
ATOM 1830 C C . GLN A 1 219 ? -22.117 7.118 11.134 1.00 96.12 219 GLN A C 1
ATOM 1832 O O . GLN A 1 219 ? -21.166 7.522 11.802 1.00 96.12 219 GLN A O 1
ATOM 1837 N N . HIS A 1 220 ? -22.207 5.858 10.702 1.00 97.88 220 HIS A N 1
ATOM 1838 C CA . HIS A 1 220 ? -21.226 4.807 10.974 1.00 97.88 220 HIS A CA 1
ATOM 1839 C C . HIS A 1 220 ? -20.012 4.828 10.035 1.00 97.88 220 HIS A C 1
ATOM 1841 O O . HIS A 1 220 ? -19.094 4.042 10.238 1.00 97.88 220 HIS A O 1
ATOM 1847 N N . VAL A 1 221 ? -19.978 5.719 9.041 1.00 97.88 221 VAL A N 1
ATOM 1848 C CA . VAL A 1 221 ? -18.852 5.892 8.117 1.00 97.88 221 VAL A CA 1
ATOM 1849 C C . VAL A 1 221 ? -18.199 7.247 8.374 1.00 97.88 221 VAL A C 1
ATOM 1851 O O . VAL A 1 221 ? -18.866 8.279 8.443 1.00 97.88 221 VAL A O 1
ATOM 1854 N N . LYS A 1 222 ? -16.876 7.267 8.524 1.00 96.31 222 LYS A N 1
ATOM 1855 C CA . LYS A 1 222 ? -16.098 8.492 8.735 1.00 96.31 222 LYS A CA 1
ATOM 1856 C C . LYS A 1 222 ? -14.900 8.536 7.809 1.00 96.31 222 LYS A C 1
ATOM 1858 O O . LYS A 1 222 ? -14.311 7.507 7.492 1.00 96.31 222 LYS A O 1
ATOM 1863 N N . PHE A 1 223 ? -14.506 9.749 7.446 1.00 94.50 223 PHE A N 1
ATOM 1864 C CA . PHE A 1 223 ? -13.276 10.015 6.718 1.00 94.50 223 PHE A CA 1
ATOM 1865 C C . PHE A 1 223 ? -12.261 10.716 7.621 1.00 94.50 223 PHE A C 1
ATOM 1867 O O . PHE A 1 223 ? -12.599 11.631 8.374 1.00 94.50 223 PHE A O 1
ATOM 1874 N N . VAL A 1 224 ? -11.007 10.286 7.541 1.00 93.50 224 VAL A N 1
ATOM 1875 C CA . VAL A 1 224 ? -9.867 10.874 8.242 1.00 93.50 224 VAL A CA 1
ATOM 1876 C C . VAL A 1 224 ? -8.857 11.305 7.189 1.00 93.50 224 VAL A C 1
ATOM 1878 O O . VAL A 1 224 ? -8.163 10.471 6.609 1.00 93.50 224 VAL A O 1
ATOM 1881 N N . SER A 1 225 ? -8.758 12.615 6.963 1.00 89.88 225 SER A N 1
ATOM 1882 C CA . SER A 1 225 ? -7.778 13.169 6.029 1.00 89.88 225 SER A CA 1
ATOM 1883 C C . SER A 1 225 ? -6.348 13.007 6.546 1.00 89.88 225 SER A C 1
ATOM 1885 O O . SER A 1 225 ? -6.103 12.853 7.749 1.00 89.88 225 SER A O 1
ATOM 1887 N N . ARG A 1 226 ? -5.376 13.113 5.640 1.00 85.25 226 ARG A N 1
ATOM 1888 C CA . ARG A 1 226 ? -3.943 13.019 5.960 1.00 85.25 226 ARG A CA 1
ATOM 1889 C C . ARG A 1 226 ? -3.465 14.101 6.931 1.00 85.25 226 ARG A C 1
ATOM 1891 O O . ARG A 1 226 ? -2.466 13.905 7.609 1.00 85.25 226 ARG A O 1
ATOM 1898 N N . ASN A 1 227 ? -4.174 15.230 6.989 1.00 85.19 227 ASN A N 1
ATOM 1899 C CA . ASN A 1 227 ? -3.856 16.365 7.861 1.00 85.19 227 ASN A CA 1
ATOM 1900 C C . ASN A 1 227 ? -4.496 16.236 9.256 1.00 85.19 227 ASN A C 1
ATOM 1902 O O . ASN A 1 227 ? -4.335 17.119 10.093 1.00 85.19 227 ASN A O 1
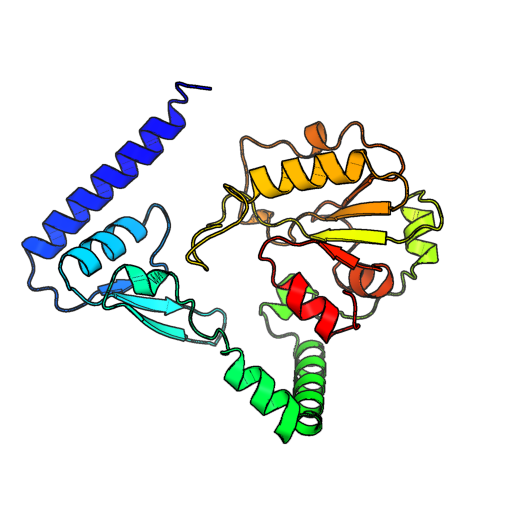ATOM 1906 N N . SER A 1 228 ? -5.258 15.168 9.509 1.00 87.62 228 SER A N 1
ATOM 1907 C CA . SER A 1 228 ? -5.861 14.914 10.815 1.00 87.62 228 SER A CA 1
ATOM 1908 C C . SER A 1 228 ? -4.812 14.528 11.858 1.00 87.62 228 SER A C 1
ATOM 1910 O O . SER A 1 228 ? -3.838 13.840 11.562 1.00 87.62 228 SER A O 1
ATOM 1912 N N . SER A 1 229 ? -5.083 14.861 13.123 1.00 86.81 229 SER A N 1
ATOM 1913 C CA . SER A 1 229 ? -4.290 14.403 14.272 1.00 86.81 229 SER A CA 1
ATOM 1914 C C . SER A 1 229 ? -4.402 12.887 14.529 1.00 86.81 229 SER A C 1
ATOM 1916 O O . SER A 1 229 ? -3.780 12.365 15.451 1.00 86.81 229 SER A O 1
ATOM 1918 N N . ILE A 1 230 ? -5.262 12.178 13.791 1.00 90.50 230 ILE A N 1
ATOM 1919 C CA . ILE A 1 230 ? -5.447 10.726 13.895 1.00 90.50 230 ILE A CA 1
ATOM 1920 C C . ILE A 1 230 ? -4.362 10.049 13.049 1.00 90.50 230 ILE A C 1
ATOM 1922 O O . ILE A 1 230 ? -4.553 9.777 11.861 1.00 90.50 230 ILE A O 1
ATOM 1926 N N . GLY A 1 231 ? -3.201 9.818 13.662 1.00 90.69 231 GLY A N 1
ATOM 1927 C CA . GLY A 1 231 ? -2.068 9.093 13.076 1.00 90.69 231 GLY A CA 1
ATOM 1928 C C . GLY A 1 231 ? -2.166 7.572 13.233 1.00 90.69 231 GLY A C 1
ATOM 1929 O O . GLY A 1 231 ? -3.120 7.058 13.817 1.00 90.69 231 GLY A O 1
ATOM 1930 N N . ALA A 1 232 ? -1.161 6.848 12.732 1.00 89.81 232 ALA A N 1
ATOM 1931 C CA . ALA A 1 232 ? -1.101 5.386 12.809 1.00 89.81 232 ALA A CA 1
ATOM 1932 C C . ALA A 1 232 ? -1.116 4.855 14.257 1.00 89.81 232 ALA A C 1
ATOM 1934 O O . ALA A 1 232 ? -1.760 3.847 14.525 1.00 89.81 232 ALA A O 1
ATOM 1935 N N . SER A 1 233 ? -0.525 5.573 15.219 1.00 91.25 233 SER A N 1
ATOM 1936 C CA . SER A 1 233 ? -0.579 5.200 16.642 1.00 91.25 233 SER A CA 1
ATOM 1937 C C . SER A 1 233 ? -1.993 5.192 17.233 1.00 91.25 233 SER A C 1
ATOM 1939 O O . SER A 1 233 ? -2.292 4.385 18.107 1.00 91.25 233 SER A O 1
ATOM 1941 N N . VAL A 1 234 ? -2.893 6.056 16.749 1.00 94.69 234 VAL A N 1
ATOM 1942 C CA . VAL A 1 234 ? -4.311 6.024 17.147 1.00 94.69 234 VAL A CA 1
ATOM 1943 C C . VAL A 1 234 ? -5.002 4.805 16.542 1.00 94.69 234 VAL A C 1
ATOM 1945 O O . VAL A 1 234 ? -5.799 4.161 17.217 1.00 94.69 234 VAL A O 1
ATOM 1948 N N . VAL A 1 235 ? -4.676 4.470 15.288 1.00 95.12 235 VAL A N 1
ATOM 1949 C CA . VAL A 1 235 ? -5.202 3.274 14.611 1.00 95.12 235 VAL A CA 1
ATOM 1950 C C . VAL A 1 235 ? -4.818 2.018 15.396 1.00 95.12 235 VAL A C 1
ATOM 1952 O O . VAL A 1 235 ? -5.700 1.232 15.723 1.00 95.12 235 VAL A O 1
ATOM 1955 N N . LEU A 1 236 ? -3.549 1.899 15.803 1.00 94.44 236 LEU A N 1
ATOM 1956 C CA . LEU A 1 236 ? -3.032 0.789 16.617 1.00 94.44 236 LEU A CA 1
ATOM 1957 C C . LEU A 1 236 ? -3.773 0.588 17.952 1.00 94.44 236 LEU A C 1
ATOM 1959 O O . LEU A 1 236 ? -3.770 -0.517 18.484 1.00 94.44 236 LEU A O 1
ATOM 1963 N N . ASN A 1 237 ? -4.392 1.637 18.500 1.00 94.12 237 ASN A N 1
ATOM 1964 C CA . ASN A 1 237 ? -5.129 1.579 19.765 1.00 94.12 237 ASN A CA 1
ATOM 1965 C C . ASN A 1 237 ? -6.640 1.364 19.601 1.00 94.12 237 ASN A C 1
ATOM 1967 O O . ASN A 1 237 ? -7.310 0.973 20.558 1.00 94.12 237 ASN A O 1
ATOM 1971 N N . ALA A 1 238 ? -7.203 1.733 18.450 1.00 96.25 238 ALA A N 1
ATOM 1972 C CA . ALA A 1 238 ? -8.650 1.831 18.268 1.00 96.25 238 ALA A CA 1
ATOM 1973 C C . ALA A 1 238 ? -9.216 0.799 17.289 1.00 96.25 238 ALA A C 1
ATOM 1975 O O . ALA A 1 238 ? -10.394 0.461 17.408 1.00 96.25 238 ALA A O 1
ATOM 1976 N N . ALA A 1 239 ? -8.421 0.346 16.319 1.00 97.44 239 ALA A N 1
ATOM 1977 C CA . ALA A 1 239 ? -8.877 -0.553 15.270 1.00 97.44 239 ALA A CA 1
ATOM 1978 C C . ALA A 1 239 ? -9.128 -1.966 15.805 1.00 97.44 239 ALA A C 1
ATOM 1980 O O . ALA A 1 239 ? -8.313 -2.517 16.539 1.00 97.44 239 ALA A O 1
ATOM 1981 N N . ASP A 1 240 ? -10.244 -2.552 15.379 1.00 98.06 240 ASP A N 1
ATOM 1982 C CA . ASP A 1 240 ? -10.524 -3.980 15.544 1.00 98.06 240 ASP A CA 1
ATOM 1983 C C . ASP A 1 240 ? -10.149 -4.782 14.294 1.00 98.06 240 ASP A C 1
ATOM 1985 O O . ASP A 1 240 ? -9.991 -5.994 14.379 1.00 98.06 240 ASP A O 1
ATOM 1989 N N . LEU A 1 241 ? -10.048 -4.116 13.137 1.00 98.00 241 LEU A N 1
ATOM 1990 C CA . LEU A 1 241 ? -9.682 -4.719 11.858 1.00 98.00 241 LEU A CA 1
ATOM 1991 C C . LEU A 1 241 ? -9.117 -3.661 10.902 1.00 98.00 241 LEU A C 1
ATOM 1993 O O . LEU A 1 241 ? -9.602 -2.519 10.865 1.00 98.00 241 LEU A O 1
ATOM 1997 N N . ILE A 1 242 ? -8.127 -4.053 10.103 1.00 97.56 242 ILE A N 1
ATOM 1998 C CA . ILE A 1 242 ? -7.558 -3.252 9.020 1.00 97.56 242 ILE A CA 1
ATOM 1999 C C . ILE A 1 242 ? -8.020 -3.792 7.670 1.00 97.56 242 ILE A C 1
ATOM 2001 O O . ILE A 1 242 ? -7.847 -4.957 7.335 1.00 97.56 242 ILE A O 1
ATOM 2005 N N . VAL A 1 243 ? -8.553 -2.902 6.839 1.00 97.38 243 VAL A N 1
ATOM 2006 C CA . VAL A 1 243 ? -8.829 -3.169 5.428 1.00 97.38 243 VAL A CA 1
ATOM 2007 C C . VAL A 1 243 ? -7.831 -2.385 4.593 1.00 97.38 243 VAL A C 1
ATOM 2009 O O . VAL A 1 243 ? -7.754 -1.159 4.664 1.00 97.38 243 VAL A O 1
ATOM 2012 N N . THR A 1 244 ? -7.065 -3.079 3.764 1.00 94.38 244 THR A N 1
ATOM 2013 C CA . THR A 1 244 ? -6.186 -2.458 2.772 1.00 94.38 244 THR A CA 1
ATOM 2014 C C . THR A 1 244 ? -6.157 -3.312 1.514 1.00 94.38 244 THR A C 1
ATOM 2016 O O . THR A 1 244 ? -6.428 -4.509 1.574 1.00 94.38 244 THR A O 1
ATOM 2019 N N . CYS A 1 245 ? -5.840 -2.709 0.369 1.00 90.12 245 CYS A N 1
ATOM 2020 C CA . CYS A 1 245 ? -5.630 -3.471 -0.855 1.00 90.12 245 CYS A CA 1
ATOM 2021 C C . CYS A 1 245 ? -4.217 -4.060 -0.895 1.00 90.12 245 CYS A C 1
ATOM 2023 O O . CYS A 1 245 ? -4.056 -5.273 -0.891 1.00 90.12 245 CYS A O 1
ATOM 2025 N N . LEU A 1 246 ? -3.199 -3.189 -0.936 1.00 84.81 246 LEU A N 1
ATOM 2026 C CA . LEU A 1 246 ? -1.780 -3.549 -1.083 1.00 84.81 246 LEU A CA 1
ATOM 2027 C C . LEU A 1 246 ? -0.856 -2.767 -0.130 1.00 84.81 246 LEU A C 1
ATOM 2029 O O . LEU A 1 246 ? 0.364 -2.813 -0.275 1.00 84.81 246 LEU A O 1
ATOM 2033 N N . GLY A 1 247 ? -1.415 -2.027 0.831 1.00 84.31 247 GLY A N 1
ATOM 2034 C CA . GLY A 1 247 ? -0.621 -1.245 1.774 1.00 84.31 247 GLY A CA 1
ATOM 2035 C C . GLY A 1 247 ? 0.110 -2.129 2.785 1.00 84.31 247 GLY A C 1
ATOM 2036 O O . GLY A 1 247 ? -0.398 -3.170 3.207 1.00 84.31 247 GLY A O 1
ATOM 2037 N N . THR A 1 248 ? 1.276 -1.676 3.250 1.00 87.06 248 THR A N 1
ATOM 2038 C CA . THR A 1 248 ? 2.057 -2.381 4.283 1.00 87.06 248 THR A CA 1
ATOM 2039 C C . THR A 1 248 ? 1.312 -2.507 5.614 1.00 87.06 248 THR A C 1
ATOM 2041 O O . THR A 1 248 ? 1.616 -3.408 6.392 1.00 87.06 248 THR A O 1
ATOM 2044 N N . ALA A 1 249 ? 0.275 -1.691 5.840 1.00 90.62 249 ALA A N 1
ATOM 2045 C CA . ALA A 1 249 ? -0.611 -1.774 6.999 1.00 90.62 249 ALA A CA 1
ATOM 2046 C C . ALA A 1 249 ? -1.179 -3.188 7.232 1.00 90.62 249 ALA A C 1
ATOM 2048 O O . ALA A 1 249 ? -1.328 -3.587 8.383 1.00 90.62 249 ALA A O 1
ATOM 2049 N N . GLY A 1 250 ? -1.431 -3.962 6.166 1.00 90.31 250 GLY A N 1
ATOM 2050 C CA . GLY A 1 250 ? -1.922 -5.344 6.267 1.00 90.31 250 GLY A CA 1
ATOM 2051 C C . GLY A 1 250 ? -0.893 -6.354 6.794 1.00 90.31 250 GLY A C 1
ATOM 2052 O O . GLY A 1 250 ? -1.239 -7.499 7.052 1.00 90.31 250 GLY A O 1
ATOM 2053 N N . VAL A 1 251 ? 0.371 -5.955 6.949 1.00 89.06 251 VAL A N 1
ATOM 2054 C CA . VAL A 1 251 ? 1.433 -6.768 7.569 1.00 89.06 251 VAL A CA 1
ATOM 2055 C C . VAL A 1 251 ? 1.908 -6.126 8.871 1.00 89.06 251 VAL A C 1
ATOM 2057 O O . VAL A 1 251 ? 2.112 -6.813 9.868 1.00 89.06 251 VAL A O 1
ATOM 2060 N N . GLU A 1 252 ? 2.056 -4.802 8.881 1.00 90.75 252 GLU A N 1
ATOM 2061 C CA . GLU A 1 252 ? 2.566 -4.048 10.026 1.00 90.75 252 GLU A CA 1
ATOM 2062 C C . GLU A 1 252 ? 1.611 -4.074 11.223 1.00 90.75 252 GLU A C 1
ATOM 2064 O O . GLU A 1 252 ? 2.045 -4.317 12.344 1.00 90.75 252 GLU A O 1
ATOM 2069 N N . MET A 1 253 ? 0.314 -3.840 11.009 1.00 93.19 253 MET A N 1
ATOM 2070 C CA . MET A 1 253 ? -0.658 -3.722 12.104 1.00 93.19 253 MET A CA 1
ATOM 2071 C C . MET A 1 253 ? -0.887 -5.067 12.827 1.00 93.19 253 MET A C 1
ATOM 2073 O O . MET A 1 253 ? -0.852 -5.070 14.066 1.00 93.19 253 MET A O 1
ATOM 2077 N N . PRO A 1 254 ? -0.997 -6.216 12.118 1.00 93.06 254 PRO A N 1
ATOM 2078 C CA . PRO A 1 254 ? -0.940 -7.527 12.760 1.00 93.06 254 PRO A CA 1
ATOM 2079 C C . PRO A 1 254 ? 0.358 -7.752 13.543 1.00 93.06 254 PRO A C 1
ATOM 2081 O O . PRO A 1 254 ? 0.313 -8.215 14.680 1.00 93.06 254 PRO A O 1
ATOM 2084 N N . ALA A 1 255 ? 1.517 -7.390 12.983 1.00 90.88 255 ALA A N 1
ATOM 2085 C CA . ALA A 1 255 ? 2.804 -7.603 13.64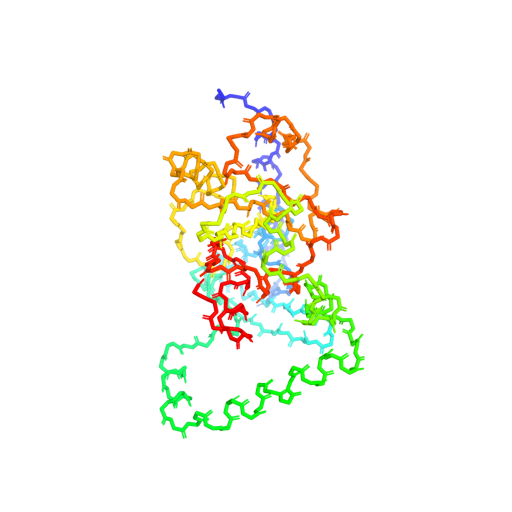8 1.00 90.88 255 ALA A CA 1
ATOM 2086 C C . ALA A 1 255 ? 2.977 -6.744 14.915 1.00 90.88 255 ALA A C 1
ATOM 2088 O O . ALA A 1 255 ? 3.555 -7.198 15.898 1.00 90.88 255 ALA A O 1
ATOM 2089 N N . LEU A 1 256 ? 2.470 -5.509 14.910 1.00 91.56 256 LEU A N 1
ATOM 2090 C CA . LEU A 1 256 ? 2.637 -4.555 16.010 1.00 91.56 256 LEU A CA 1
ATOM 2091 C C . LEU A 1 256 ? 1.643 -4.760 17.160 1.00 91.56 256 LEU A C 1
ATOM 2093 O O . LEU A 1 256 ? 1.972 -4.465 18.315 1.00 91.56 256 LEU A O 1
ATOM 2097 N N . ARG A 1 257 ? 0.405 -5.166 16.854 1.00 91.94 257 ARG A N 1
ATOM 2098 C CA . ARG A 1 257 ? -0.705 -5.198 17.828 1.00 91.94 257 ARG A CA 1
ATOM 2099 C C . ARG A 1 257 ? -1.650 -6.390 17.684 1.00 91.94 257 ARG A C 1
ATOM 2101 O O . ARG A 1 257 ? -2.621 -6.460 18.428 1.00 91.94 257 ARG A O 1
ATOM 2108 N N . GLY A 1 258 ? -1.391 -7.317 16.763 1.00 93.31 258 GLY A N 1
ATOM 2109 C CA . GLY A 1 258 ? -2.277 -8.458 16.522 1.00 93.31 258 GLY A CA 1
ATOM 2110 C C . GLY A 1 258 ? -3.631 -8.066 15.928 1.00 93.31 258 GLY A C 1
ATOM 2111 O O . GLY A 1 258 ? -4.587 -8.820 16.072 1.00 93.31 258 GLY A O 1
ATOM 2112 N N . ILE A 1 259 ? -3.724 -6.890 15.298 1.00 96.12 259 ILE A N 1
ATOM 2113 C CA . ILE A 1 259 ? -4.953 -6.440 14.637 1.00 96.12 259 ILE A CA 1
ATOM 2114 C C . ILE A 1 259 ? -5.106 -7.242 13.338 1.00 96.12 259 ILE A C 1
ATOM 2116 O O . ILE A 1 259 ? -4.159 -7.223 12.549 1.00 96.12 259 ILE A O 1
ATOM 2120 N N . PRO A 1 260 ? -6.240 -7.929 13.117 1.00 94.75 260 PRO A N 1
ATOM 2121 C CA . PRO A 1 260 ? -6.527 -8.628 11.867 1.00 94.75 260 PRO A CA 1
ATOM 2122 C C . PRO A 1 260 ? -6.497 -7.724 10.631 1.00 94.75 260 PRO A C 1
ATOM 2124 O O . PRO A 1 260 ? -6.967 -6.561 10.720 1.00 94.75 260 PRO A O 1
#

Organism: NCBI:txid412755

Sequence (260 aa):
HYFDPRLLMVFYRVLLNDEKARLVLKNNHIKAILVSHYIGLGSGPLSRVALKMKIPVYWKGGGHEIIALTVFNKLSQVYDYPRKPSKKLIDLLVKKYKKKVESEFNKFIDESIKLSRYGSFSVAYNNVLSSSVSKDKFLKKMQLKKKPIFFVMLHAFNDHPHSHFKKMLFNDYYDWFIQTFNFAKSDPSKNWIFKEHPANKFYPTKDLDFKEIMKSLPQHVKFVSRNSSIGASVVLNAADLIVTCLGTAGVEMPALRGIP

pLDDT: mean 89.71, std 8.55, range [54.59, 98.69]

Foldseek 3Di:
DPDDVVVVVLVVLLVVLLVVLCVVPVVDVQQAEEDCDCDDSHNVSNNVNCLVVQRKYWHFYDDDPDTDTDIDRHPVCQQVDPPDDDPVRVVCCCVPPVVVVLVVVVVVLVCLLPVQDPDPCCLQFVSDQADPCAQVNVCVVLVHDPAAEEEEEADLQQDDQCRNHPDFPAPGSVRVVVVVQVVQQVDLRAQYEYEYHLCNVVRDDPPDDPCVVQVDGDSSYYYHYSPDPCGVSVCLRHHQAYHYRDDCCVVVSCSSRVRD

Nearest PDB structures (foldseek):
  6hll-assembly1_A  TM=3.039E-01  e=1.077E-03  Homo sapiens
  8hjh-assembly1_A  TM=5.363E-01  e=7.341E-01  Siraitia grosvenorii
  6wxq-assembly1_B  TM=5.018E-01  e=5.134E+00  Saccharolobus solfataricus
  6wxq-assembly1_A  TM=3.763E-01  e=5.820E+00  Saccharolobus solfataricus